Protein AF-A0AAV7NC38-F1 (afdb_monomer_lite)

Sequence (194 aa):
MGRPGALKETACAYWEPRNFTPCGLGLTLNPWVLESGATESSQKHKMGKTDKNQAKLAKGPDVTSGEEQDLRQILVAMQHSLTQIDGKIDSLSYRMDRMTERLDKHAECLDQTDRRVSEVENGQTELATSQVKLNKELSSLRLKVNDLEAHSRRNNLRIVGIAIDNMEGFIVQILVQLLGRATFSDLFVVERAH

pLDDT: mean 74.33, std 23.47, range [34.03, 98.31]

Structure (mmCIF, N/CA/C/O backbone):
data_AF-A0AAV7NC38-F1
#
_entry.id   AF-A0AAV7NC38-F1
#
loop_
_atom_site.group_PDB
_atom_site.id
_atom_site.type_symbol
_atom_site.label_atom_id
_atom_site.label_alt_id
_atom_site.label_comp_id
_atom_site.label_asym_id
_atom_site.label_entity_id
_atom_site.label_seq_id
_atom_site.pdbx_PDB_ins_code
_atom_site.Cartn_x
_atom_site.Cartn_y
_atom_site.Cartn_z
_atom_site.occupancy
_atom_site.B_iso_or_equiv
_atom_site.auth_seq_id
_atom_site.auth_comp_id
_atom_site.auth_asym_id
_atom_site.auth_atom_id
_atom_site.pdbx_PDB_model_num
ATOM 1 N N . MET A 1 1 ? -16.603 34.381 -27.966 1.00 43.28 1 MET A N 1
ATOM 2 C CA . MET A 1 1 ? -16.979 35.177 -26.775 1.00 43.28 1 MET A CA 1
ATOM 3 C C . MET A 1 1 ? -17.691 34.218 -25.828 1.00 43.28 1 MET A C 1
ATOM 5 O O . MET A 1 1 ? -18.794 33.811 -26.134 1.00 43.28 1 MET A O 1
ATOM 9 N N . GLY A 1 2 ? -17.086 33.600 -24.820 1.00 40.97 2 GLY A N 1
ATOM 10 C CA . GLY A 1 2 ? -16.186 34.119 -23.797 1.00 40.97 2 GLY A CA 1
ATOM 11 C C . GLY A 1 2 ? -16.845 33.792 -22.452 1.00 40.97 2 GLY A C 1
ATOM 12 O O . GLY A 1 2 ? -17.617 34.596 -21.947 1.00 40.97 2 GLY A O 1
ATOM 13 N N . ARG A 1 3 ? -16.617 32.586 -21.914 1.00 45.72 3 ARG A N 1
ATOM 14 C CA . ARG A 1 3 ? -16.940 32.247 -20.519 1.00 45.72 3 ARG A CA 1
ATOM 15 C C . ARG A 1 3 ? -15.631 31.871 -19.821 1.00 45.72 3 ARG A C 1
ATOM 17 O O . ARG A 1 3 ? -15.015 30.896 -20.248 1.00 45.72 3 ARG A O 1
ATOM 24 N N . PRO A 1 4 ? -15.176 32.643 -18.823 1.00 50.94 4 PRO A N 1
ATOM 25 C CA . PRO A 1 4 ? -13.970 32.326 -18.078 1.00 50.94 4 PRO A CA 1
ATOM 26 C C . PRO A 1 4 ? -14.264 31.310 -16.970 1.00 50.94 4 PRO A C 1
ATOM 28 O O . PRO A 1 4 ? -15.340 31.304 -16.369 1.00 50.94 4 PRO A O 1
ATOM 31 N N . GLY A 1 5 ? -13.284 30.437 -16.747 1.00 42.09 5 GLY A N 1
ATOM 32 C CA . GLY A 1 5 ? -13.297 29.399 -15.730 1.00 42.09 5 GLY A CA 1
ATOM 33 C C . GLY A 1 5 ? -13.092 29.940 -14.318 1.00 42.09 5 GLY A C 1
ATOM 34 O O . GLY A 1 5 ? -12.425 30.949 -14.103 1.00 42.09 5 GLY A O 1
ATOM 35 N N . ALA A 1 6 ? -13.647 29.212 -13.355 1.00 45.62 6 ALA A N 1
ATOM 36 C CA . ALA A 1 6 ? -13.321 29.332 -11.945 1.00 45.62 6 ALA A CA 1
ATOM 37 C C . ALA A 1 6 ? -12.559 28.065 -11.533 1.00 45.62 6 ALA A C 1
ATOM 39 O O . ALA A 1 6 ? -13.156 27.019 -11.282 1.00 45.62 6 ALA A O 1
ATOM 40 N N . LEU A 1 7 ? -11.230 28.165 -11.511 1.00 43.47 7 LEU A N 1
ATOM 41 C CA . LEU A 1 7 ? -10.358 27.237 -10.801 1.00 43.47 7 LEU A CA 1
ATOM 42 C C . LEU A 1 7 ? -10.506 27.537 -9.306 1.00 43.47 7 LEU A C 1
ATOM 44 O O . LEU A 1 7 ? -10.209 28.644 -8.864 1.00 43.47 7 LEU A O 1
ATOM 48 N N . LYS A 1 8 ? -11.005 26.571 -8.533 1.00 47.03 8 LYS A N 1
ATOM 49 C CA . LYS A 1 8 ? -10.880 26.585 -7.074 1.00 47.03 8 LYS A CA 1
ATOM 50 C C . LYS A 1 8 ? -9.618 25.811 -6.721 1.00 47.03 8 LYS A C 1
ATOM 52 O O . LYS A 1 8 ? -9.585 24.591 -6.840 1.00 47.03 8 LYS A O 1
ATOM 57 N N . GLU A 1 9 ? -8.590 26.550 -6.330 1.00 41.53 9 GLU A N 1
ATOM 58 C CA . GLU A 1 9 ? -7.379 26.034 -5.704 1.00 41.53 9 GLU A CA 1
ATOM 59 C C . GLU A 1 9 ? -7.738 25.439 -4.336 1.00 41.53 9 GLU A C 1
ATOM 61 O O . GLU A 1 9 ? -8.173 26.143 -3.425 1.00 41.53 9 GLU A O 1
ATOM 66 N N . THR A 1 10 ? -7.579 24.128 -4.181 1.00 49.56 10 THR A N 1
ATOM 67 C CA . THR A 1 10 ? -7.516 23.481 -2.868 1.00 49.56 10 THR A CA 1
ATOM 68 C C . THR A 1 10 ? -6.056 23.402 -2.452 1.00 49.56 10 THR A C 1
ATOM 70 O O . THR A 1 10 ? -5.284 22.626 -3.011 1.00 49.56 10 THR A O 1
ATOM 73 N N . ALA A 1 11 ? -5.684 24.227 -1.476 1.00 39.56 11 ALA A N 1
ATOM 74 C CA . ALA A 1 11 ? -4.395 24.178 -0.808 1.00 39.56 11 ALA A CA 1
ATOM 75 C C . ALA A 1 11 ? -4.267 22.864 -0.013 1.00 39.56 11 ALA A C 1
ATOM 77 O O . ALA A 1 11 ? -4.975 22.649 0.971 1.00 39.56 11 ALA A O 1
ATOM 78 N N . CYS A 1 12 ? -3.361 21.983 -0.439 1.00 38.78 12 CYS A N 1
ATOM 79 C CA . CYS A 1 12 ? -2.893 20.862 0.370 1.00 38.78 12 CYS A CA 1
ATOM 80 C C . CYS A 1 12 ? -1.984 21.404 1.477 1.00 38.78 12 CYS A C 1
ATOM 82 O O . CYS A 1 12 ? -0.881 21.880 1.211 1.00 38.78 12 CYS A O 1
ATOM 84 N N . ALA A 1 13 ? -2.460 21.339 2.719 1.00 45.41 13 ALA A N 1
ATOM 85 C CA . ALA A 1 13 ? -1.649 21.612 3.893 1.00 45.41 13 ALA A CA 1
ATOM 86 C C . ALA A 1 13 ? -0.573 20.525 4.050 1.00 45.41 13 ALA A C 1
ATOM 88 O O . ALA A 1 13 ? -0.860 19.332 4.118 1.00 45.41 13 ALA A O 1
ATOM 89 N N . TYR A 1 14 ? 0.667 20.992 4.090 1.00 37.59 14 TYR A N 1
ATOM 90 C CA . TYR A 1 14 ? 1.898 20.268 4.366 1.00 37.59 14 TYR A CA 1
ATOM 91 C C . TYR A 1 14 ? 1.900 19.801 5.835 1.00 37.59 14 TYR A C 1
ATOM 93 O O . TYR A 1 14 ? 1.697 20.619 6.732 1.00 37.59 14 TYR A O 1
ATOM 101 N N . TRP A 1 15 ? 2.112 18.509 6.095 1.00 41.53 15 TRP A N 1
ATOM 102 C CA . TRP A 1 15 ? 2.361 17.973 7.440 1.00 41.53 15 TRP A CA 1
ATOM 103 C C . TRP A 1 15 ? 3.736 17.299 7.451 1.00 41.53 15 TRP A C 1
ATOM 105 O O . TRP A 1 15 ? 3.964 16.329 6.732 1.00 41.53 15 TRP A O 1
ATOM 115 N N . GLU A 1 16 ? 4.656 17.844 8.247 1.00 45.88 16 GLU A N 1
ATOM 116 C CA . GLU A 1 16 ? 5.975 17.264 8.519 1.00 45.88 16 GLU A CA 1
ATOM 117 C C . GLU A 1 16 ? 5.906 16.200 9.632 1.00 45.88 16 GLU A C 1
ATOM 119 O O . GLU A 1 16 ? 5.116 16.340 10.571 1.00 45.88 16 GLU A O 1
ATOM 124 N N . PRO A 1 17 ? 6.767 15.165 9.591 1.00 46.97 17 PRO A N 1
ATOM 125 C CA . PRO A 1 17 ? 6.825 14.127 10.612 1.00 46.97 17 PRO A CA 1
ATOM 126 C C . PRO A 1 17 ? 7.710 14.549 11.795 1.00 46.97 17 PRO A C 1
ATOM 128 O O . PRO A 1 17 ? 8.868 14.932 11.622 1.00 46.97 17 PRO A O 1
ATOM 131 N N . ARG A 1 18 ? 7.192 14.424 13.024 1.00 42.03 18 ARG A N 1
ATOM 132 C CA . ARG A 1 18 ? 8.005 14.494 14.249 1.00 42.03 18 ARG A CA 1
ATOM 133 C C . ARG A 1 18 ? 8.327 13.094 14.762 1.00 42.03 18 ARG A C 1
ATOM 135 O O . ARG A 1 18 ? 7.440 12.284 15.003 1.00 42.03 18 ARG A O 1
ATOM 142 N N . ASN A 1 19 ? 9.626 12.883 14.942 1.00 43.03 19 ASN A N 1
ATOM 143 C CA . ASN A 1 19 ? 10.285 11.739 15.559 1.00 43.03 19 ASN A CA 1
ATOM 144 C C . ASN A 1 19 ? 9.653 11.334 16.900 1.00 43.03 19 ASN A C 1
ATOM 146 O O . ASN A 1 19 ? 9.493 12.179 17.782 1.00 43.03 19 ASN A O 1
ATOM 150 N N . PHE A 1 20 ? 9.417 10.034 17.086 1.00 34.22 20 PHE A N 1
ATOM 151 C CA . PHE A 1 20 ? 9.211 9.429 18.400 1.00 34.22 20 PHE A CA 1
ATOM 152 C C . PHE A 1 20 ? 10.102 8.191 18.529 1.00 34.22 20 PHE A C 1
ATOM 154 O O . PHE A 1 20 ? 9.999 7.240 17.757 1.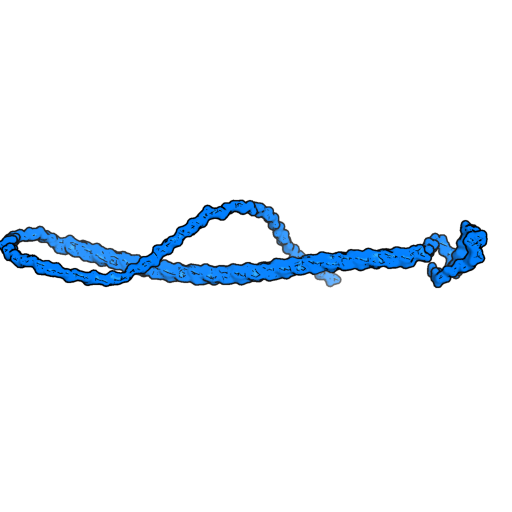00 34.22 20 PHE A O 1
ATOM 161 N N . THR A 1 21 ? 11.029 8.247 19.480 1.00 45.81 21 THR A N 1
ATOM 162 C CA . THR A 1 21 ? 11.887 7.141 19.913 1.00 45.81 21 THR A CA 1
ATOM 163 C C . THR A 1 21 ? 11.120 6.176 20.832 1.00 45.81 21 THR A C 1
ATOM 165 O O . THR A 1 21 ? 10.170 6.598 21.496 1.00 45.81 21 THR A O 1
ATOM 168 N N . PRO A 1 22 ? 11.525 4.892 20.921 1.00 47.09 22 PRO A N 1
ATOM 169 C CA . PRO A 1 22 ? 10.845 3.894 21.738 1.00 47.09 22 PRO A CA 1
ATOM 170 C C . PRO A 1 22 ? 11.453 3.826 23.148 1.00 47.09 22 PRO A C 1
ATOM 172 O O . PRO A 1 22 ? 12.659 3.639 23.302 1.00 47.09 22 PRO A O 1
ATOM 175 N N . CYS A 1 23 ? 10.617 3.917 24.183 1.00 36.12 23 CYS A N 1
ATOM 176 C CA . CYS A 1 23 ? 11.002 3.633 25.566 1.00 36.12 23 CYS A CA 1
ATOM 177 C C . CYS A 1 23 ? 10.089 2.556 26.165 1.00 36.12 23 CYS A C 1
ATOM 179 O O . CYS A 1 23 ? 8.888 2.765 26.291 1.00 36.12 23 CYS A O 1
ATOM 181 N N . GLY A 1 24 ? 10.708 1.458 26.609 1.00 34.28 24 GLY A N 1
ATOM 182 C CA . GLY A 1 24 ? 10.375 0.800 27.876 1.00 34.28 24 GLY A CA 1
ATOM 183 C C . GLY A 1 24 ? 9.213 -0.192 27.889 1.00 34.28 24 GLY A C 1
ATOM 184 O O . GLY A 1 24 ? 8.117 0.139 28.325 1.00 34.28 24 GLY A O 1
ATOM 185 N N . LEU A 1 25 ? 9.498 -1.452 27.550 1.00 43.47 25 LEU A N 1
ATOM 186 C CA . LEU A 1 25 ? 8.736 -2.604 28.036 1.00 43.47 25 LEU A CA 1
ATOM 187 C C . LEU A 1 25 ? 9.284 -3.025 29.402 1.00 43.47 25 LEU A C 1
ATOM 189 O O . LEU A 1 25 ? 10.482 -3.265 29.537 1.00 43.47 25 LEU A O 1
ATOM 193 N N . GLY A 1 26 ? 8.399 -3.165 30.388 1.00 42.28 26 GLY A N 1
ATOM 194 C CA . GLY A 1 26 ? 8.721 -3.865 31.628 1.00 42.28 26 GLY A CA 1
ATOM 195 C C . GLY A 1 26 ? 7.874 -3.452 32.820 1.00 42.28 26 GLY A C 1
ATOM 196 O O . GLY A 1 26 ? 8.405 -2.815 33.717 1.00 42.28 26 GLY A O 1
ATOM 197 N N . LEU A 1 27 ? 6.602 -3.864 32.871 1.00 37.75 27 LEU A N 1
ATOM 198 C CA . LEU A 1 27 ? 5.902 -4.093 34.139 1.00 37.75 27 LEU A CA 1
ATOM 199 C C . LEU A 1 27 ? 4.960 -5.295 34.000 1.00 37.75 27 LEU A C 1
ATOM 201 O O . LEU A 1 27 ? 4.074 -5.335 33.151 1.00 37.75 27 LEU A O 1
ATOM 205 N N . THR A 1 28 ? 5.214 -6.289 34.843 1.00 40.03 28 THR A N 1
ATOM 206 C CA . THR A 1 28 ? 4.457 -7.525 35.030 1.00 40.03 28 THR A CA 1
ATOM 207 C C . THR A 1 28 ? 3.102 -7.232 35.677 1.00 40.03 28 THR A C 1
ATOM 209 O O . THR A 1 28 ? 3.050 -6.630 36.751 1.00 40.03 28 THR A O 1
ATOM 212 N N . LEU A 1 29 ? 2.012 -7.680 35.047 1.00 36.94 29 LEU A N 1
ATOM 213 C CA . LEU A 1 29 ? 0.671 -7.701 35.633 1.00 36.94 29 LEU A CA 1
ATOM 214 C C . LEU A 1 29 ? 0.562 -8.828 36.674 1.00 36.94 29 LEU A C 1
ATOM 216 O O . LEU A 1 29 ? 0.814 -9.990 36.362 1.00 36.94 29 LEU A O 1
ATOM 220 N N . ASN A 1 30 ? 0.117 -8.483 37.882 1.00 42.47 30 ASN A N 1
ATOM 221 C CA . ASN A 1 30 ? -0.425 -9.432 38.855 1.00 42.47 30 ASN A CA 1
ATOM 222 C C . ASN A 1 30 ? -1.887 -9.771 38.499 1.00 42.47 30 ASN A C 1
ATOM 224 O O . ASN A 1 30 ? -2.660 -8.839 38.259 1.00 42.47 30 ASN A O 1
ATOM 228 N N . PRO A 1 31 ? -2.310 -11.047 38.541 1.00 47.47 31 PRO A N 1
ATOM 229 C CA . PRO A 1 31 ? -3.713 -11.423 38.442 1.00 47.47 31 PRO A CA 1
ATOM 230 C C . PRO A 1 31 ? -4.345 -11.546 39.839 1.00 47.47 31 PRO A C 1
ATOM 232 O O . PRO A 1 31 ? -3.864 -12.287 40.694 1.00 47.47 31 PRO A O 1
ATOM 235 N N . TRP A 1 32 ? -5.448 -10.831 40.067 1.00 37.31 32 TRP A N 1
ATOM 236 C CA . TRP A 1 32 ? -6.354 -11.112 41.180 1.00 37.31 32 TRP A CA 1
ATOM 237 C C . TRP A 1 32 ? -7.167 -12.366 40.842 1.00 37.31 32 TRP A C 1
ATOM 239 O O . TRP A 1 32 ? -7.996 -12.349 39.935 1.00 37.31 32 TRP A O 1
ATOM 249 N N . VAL A 1 33 ? -6.907 -13.450 41.569 1.00 37.69 33 VAL A N 1
ATOM 250 C CA . VAL A 1 33 ? -7.717 -14.672 41.582 1.00 37.69 33 VAL A CA 1
ATOM 251 C C . VAL A 1 33 ? -8.762 -14.518 42.686 1.00 37.69 33 VAL A C 1
ATOM 253 O O . VAL A 1 33 ? -8.410 -14.339 43.850 1.00 37.69 33 VAL A O 1
ATOM 256 N N . LEU A 1 34 ? -10.042 -14.559 42.315 1.00 37.09 34 LEU A N 1
ATOM 257 C CA . LEU A 1 34 ? -11.173 -14.618 43.238 1.00 37.09 34 LEU A CA 1
ATOM 258 C C . LEU A 1 34 ? -11.698 -16.062 43.215 1.00 37.09 34 LEU A C 1
ATOM 260 O O . LEU A 1 34 ? -12.349 -16.465 42.254 1.00 37.09 34 LEU A O 1
ATOM 264 N N . GLU A 1 35 ? -11.370 -16.852 44.237 1.00 34.88 35 GLU A N 1
ATOM 265 C CA . GLU A 1 35 ? -11.929 -18.194 44.427 1.00 34.88 35 GLU A CA 1
ATOM 266 C C . GLU A 1 35 ? -13.152 -18.153 45.348 1.00 34.88 35 GLU A C 1
ATOM 268 O O . GLU A 1 35 ? -13.159 -17.550 46.422 1.00 34.88 35 GLU A O 1
ATOM 273 N N . SER A 1 36 ? -14.199 -18.811 44.865 1.00 38.69 36 SER A N 1
ATOM 274 C CA . SER A 1 36 ? -15.524 -18.980 45.445 1.00 38.69 36 SER A CA 1
ATOM 275 C C . SER A 1 36 ? -15.499 -19.814 46.729 1.00 38.69 36 SER A C 1
ATOM 277 O O . SER A 1 36 ? -14.968 -20.922 46.748 1.00 38.69 36 SER A O 1
ATOM 279 N N . GLY A 1 37 ? -16.153 -19.327 47.785 1.00 34.03 37 GLY A N 1
ATOM 280 C CA . GLY A 1 37 ? -16.391 -20.080 49.017 1.00 34.03 37 GLY A CA 1
ATOM 281 C C . GLY A 1 37 ? -17.826 -20.602 49.106 1.00 34.03 37 GLY A C 1
ATOM 282 O O . GLY A 1 37 ? -18.764 -19.816 49.211 1.00 34.03 37 GLY A O 1
ATOM 283 N N . ALA A 1 38 ? -17.988 -21.925 49.127 1.00 40.28 38 ALA A N 1
ATOM 284 C CA . ALA A 1 38 ? -19.169 -22.608 49.654 1.00 40.28 38 ALA A CA 1
ATOM 285 C C . ALA A 1 38 ? -18.750 -23.940 50.295 1.00 40.28 38 ALA A C 1
ATOM 287 O O . ALA A 1 38 ? -18.053 -24.730 49.663 1.00 40.28 38 ALA A O 1
ATOM 288 N N . THR A 1 39 ? -19.165 -24.183 51.542 1.00 40.44 39 THR A N 1
ATOM 289 C CA . THR A 1 39 ? -19.873 -25.396 52.014 1.00 40.44 39 THR A CA 1
ATOM 290 C C . THR A 1 39 ? -20.029 -25.387 53.540 1.00 40.44 39 THR A C 1
ATOM 292 O O . THR A 1 39 ? -19.119 -25.041 54.289 1.00 40.44 39 THR A O 1
ATOM 295 N N . GLU A 1 40 ? -21.235 -25.752 53.977 1.00 41.56 40 GLU A N 1
ATOM 296 C CA . GLU A 1 40 ? -21.651 -25.987 55.362 1.00 41.56 40 GLU A CA 1
ATOM 297 C C . GLU A 1 40 ? -20.999 -27.240 55.969 1.00 41.56 40 GLU A C 1
ATOM 299 O O . GLU A 1 40 ? -20.763 -28.221 55.267 1.00 41.56 40 GLU A O 1
ATOM 304 N N . SER A 1 41 ? -20.854 -27.278 57.302 1.00 37.66 41 SER A N 1
ATOM 305 C CA . SER A 1 41 ? -20.942 -28.530 58.073 1.00 37.66 41 SER A CA 1
ATOM 306 C C . SER A 1 41 ? -21.127 -28.292 59.580 1.00 37.66 41 SER A C 1
ATOM 308 O O . SER A 1 41 ? -20.195 -27.965 60.307 1.00 37.66 41 SER A O 1
ATOM 310 N N . SER A 1 42 ? -22.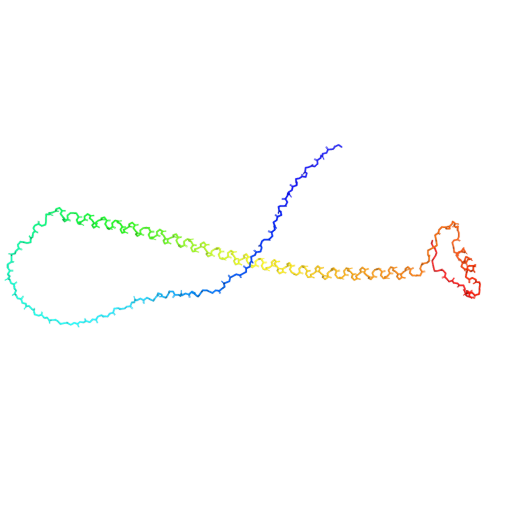358 -28.533 60.035 1.00 46.47 42 SER A N 1
ATOM 311 C CA . SER A 1 42 ? -22.767 -29.286 61.235 1.00 46.47 42 SER A CA 1
ATOM 312 C C . SER A 1 42 ? -21.694 -29.757 62.243 1.00 46.47 42 SER A C 1
ATOM 314 O O . SER A 1 42 ? -20.886 -30.625 61.920 1.00 46.47 42 SER A O 1
ATOM 316 N N . GLN A 1 43 ? -21.872 -29.412 63.531 1.00 41.50 43 GLN A N 1
ATOM 317 C CA . GLN A 1 43 ? -21.638 -30.362 64.633 1.00 41.50 43 GLN A CA 1
ATOM 318 C C . GLN A 1 43 ? -22.401 -30.019 65.932 1.00 41.50 43 GLN A C 1
ATOM 320 O O . GLN A 1 43 ? -22.386 -28.900 66.433 1.00 41.50 43 GLN A O 1
ATOM 325 N N . LYS A 1 44 ? -23.081 -31.040 66.470 1.00 46.97 44 LYS A N 1
ATOM 326 C CA . LYS A 1 44 ? -23.809 -31.097 67.752 1.00 46.97 44 LYS A CA 1
ATOM 327 C C . LYS A 1 44 ? -22.833 -31.156 68.940 1.00 46.97 44 LYS A C 1
ATOM 329 O O . LYS A 1 44 ? -21.834 -31.851 68.816 1.00 46.97 44 LYS A O 1
ATOM 334 N N . HIS A 1 45 ? -23.196 -30.612 70.115 1.00 36.62 45 HIS A N 1
ATOM 335 C CA . HIS A 1 45 ? -23.366 -31.384 71.371 1.00 36.62 45 HIS A CA 1
ATOM 336 C C . HIS A 1 45 ? -23.633 -30.541 72.646 1.00 36.62 45 HIS A C 1
ATOM 338 O O . HIS A 1 45 ? -22.917 -29.602 72.955 1.00 36.62 45 HIS A O 1
ATOM 344 N N . LYS A 1 46 ? -24.586 -31.071 73.439 1.00 44.09 46 LYS A N 1
ATOM 345 C CA . LYS A 1 46 ? -24.644 -31.222 74.916 1.00 44.09 46 LYS A CA 1
ATOM 346 C C . LYS A 1 46 ? -24.886 -30.021 75.855 1.00 44.09 46 LYS A C 1
ATOM 348 O O . LYS A 1 46 ? -23.988 -29.285 76.222 1.00 44.09 46 LYS A O 1
ATOM 353 N N . MET A 1 47 ? -26.114 -30.030 76.392 1.00 45.94 47 MET A N 1
ATOM 354 C CA . MET A 1 47 ? -26.500 -30.201 77.809 1.00 45.94 47 MET A CA 1
ATOM 355 C C . MET A 1 47 ? -25.626 -29.554 78.903 1.00 45.94 47 MET A C 1
ATOM 357 O O . MET A 1 47 ? -24.532 -30.029 79.198 1.00 45.94 47 MET A O 1
ATOM 361 N N . GLY A 1 48 ? -26.212 -28.602 79.636 1.00 36.94 48 GLY A N 1
ATOM 362 C CA . GLY A 1 48 ? -25.652 -28.059 80.874 1.00 36.94 48 GLY A CA 1
ATOM 363 C C . GLY A 1 48 ? -26.664 -27.245 81.683 1.00 36.94 48 GLY A C 1
ATOM 364 O O . GLY A 1 48 ? -26.751 -26.044 81.506 1.00 36.94 48 GLY A O 1
ATOM 365 N N . LYS A 1 49 ? -27.415 -27.954 82.536 1.00 40.97 49 LYS A N 1
ATOM 366 C CA . LYS A 1 49 ? -28.049 -27.572 83.817 1.00 40.97 49 LYS A CA 1
ATOM 367 C C . LYS A 1 49 ? -28.777 -26.221 83.964 1.00 40.97 49 LYS A C 1
ATOM 369 O O . LYS A 1 49 ? -28.219 -25.137 83.898 1.00 40.97 49 LYS A O 1
ATOM 374 N N . THR A 1 50 ? -30.040 -26.371 84.351 1.00 48.94 50 THR A N 1
ATOM 375 C CA . THR A 1 50 ? -30.863 -25.430 85.112 1.00 48.94 50 THR A CA 1
ATOM 376 C C . THR A 1 50 ? -30.194 -25.005 86.418 1.00 48.94 50 THR A C 1
ATOM 378 O O . THR A 1 50 ? -29.925 -25.874 87.245 1.00 48.94 50 THR A O 1
ATOM 381 N N . ASP A 1 51 ? -30.096 -23.698 86.653 1.00 47.75 51 ASP A N 1
ATOM 382 C CA . ASP A 1 51 ? -30.070 -23.126 87.998 1.00 47.75 51 ASP A CA 1
ATOM 383 C C . ASP A 1 51 ? -31.138 -22.038 88.115 1.00 47.75 51 ASP A C 1
ATOM 385 O O . ASP A 1 51 ? -31.248 -21.111 87.310 1.00 47.75 51 ASP A O 1
ATOM 389 N N . LYS A 1 52 ? -31.982 -22.218 89.129 1.00 53.91 52 LYS A N 1
ATOM 390 C CA . LYS A 1 52 ? -33.014 -21.282 89.552 1.00 53.91 52 LYS A CA 1
ATOM 391 C C . LYS A 1 52 ? -32.322 -20.129 90.274 1.00 53.91 52 LYS A C 1
ATOM 393 O O . LYS A 1 52 ? -31.777 -20.345 91.347 1.00 53.91 52 LYS A O 1
ATOM 398 N N . ASN A 1 53 ? -32.421 -18.914 89.746 1.00 51.25 53 ASN A N 1
ATOM 399 C CA . ASN A 1 53 ? -32.195 -17.705 90.533 1.00 51.25 53 ASN A CA 1
ATOM 400 C C . ASN A 1 53 ? -33.317 -16.702 90.258 1.00 51.25 53 ASN A C 1
ATOM 402 O O . ASN A 1 53 ? -33.260 -15.884 89.345 1.00 51.25 53 ASN A O 1
ATOM 406 N N . GLN A 1 54 ? -34.366 -16.797 91.078 1.00 51.59 54 GLN A N 1
ATOM 407 C CA . GLN A 1 54 ? -35.248 -15.672 91.345 1.00 51.59 54 GLN A CA 1
ATOM 408 C C . GLN A 1 54 ? -34.498 -14.712 92.268 1.00 51.59 54 GLN A C 1
ATOM 410 O O . GLN A 1 54 ? -34.286 -15.022 93.437 1.00 51.59 54 GLN A O 1
ATOM 415 N N . ALA A 1 55 ? -34.130 -13.538 91.764 1.00 43.41 55 ALA A N 1
ATOM 416 C CA . ALA A 1 55 ? -33.853 -12.391 92.612 1.00 43.41 55 ALA A CA 1
ATOM 417 C C . ALA A 1 55 ? -34.048 -11.083 91.840 1.00 43.41 55 ALA A C 1
ATOM 419 O O . ALA A 1 55 ? -33.325 -10.781 90.900 1.00 43.41 55 ALA A O 1
ATOM 420 N N . LYS A 1 56 ? -34.996 -10.296 92.353 1.00 50.06 56 LYS A N 1
ATOM 421 C CA . LYS A 1 56 ? -34.987 -8.830 92.385 1.00 50.06 56 LYS A CA 1
ATOM 422 C C . LYS A 1 56 ? -35.053 -8.105 91.040 1.00 50.06 56 LYS A C 1
ATOM 424 O O . LYS A 1 56 ? -34.069 -7.635 90.489 1.00 50.06 56 LYS A O 1
ATOM 429 N N . LEU A 1 57 ? -36.304 -7.887 90.638 1.00 53.06 57 LEU A N 1
ATOM 430 C CA . LEU A 1 57 ? -36.893 -6.557 90.461 1.00 53.06 57 LEU A CA 1
ATOM 431 C C . LEU A 1 57 ? -35.916 -5.396 90.769 1.00 53.06 57 LEU A C 1
ATOM 433 O O . LEU A 1 57 ? -35.792 -4.953 91.910 1.00 53.06 57 LEU A O 1
ATOM 437 N N . ALA A 1 58 ? -35.257 -4.891 89.735 1.00 43.94 58 ALA A N 1
ATOM 438 C CA . ALA A 1 58 ? -34.707 -3.548 89.705 1.00 43.94 58 ALA A CA 1
ATOM 439 C C . ALA A 1 58 ? -35.216 -2.920 88.410 1.00 43.94 58 ALA A C 1
ATOM 441 O O . ALA A 1 58 ? -34.926 -3.408 87.320 1.00 43.94 58 ALA A O 1
ATOM 442 N N . LYS A 1 59 ? -36.059 -1.894 88.561 1.00 50.84 59 LYS A N 1
ATOM 443 C CA . LYS A 1 59 ? -36.519 -1.020 87.483 1.00 50.84 59 LYS A CA 1
ATOM 444 C C . LYS A 1 59 ? -35.303 -0.606 86.653 1.00 50.84 59 LYS A C 1
ATOM 446 O O . LYS A 1 59 ? -34.451 0.123 87.154 1.00 50.84 59 LYS A O 1
ATOM 451 N N . GLY A 1 60 ? -35.228 -1.094 85.415 1.00 44.81 60 GLY A N 1
ATOM 452 C CA . GLY A 1 60 ? -34.397 -0.461 84.400 1.00 44.81 60 GLY A CA 1
ATOM 453 C C . GLY A 1 60 ? -34.858 0.989 84.233 1.00 44.81 60 GLY A C 1
ATOM 454 O O . GLY A 1 60 ? -36.039 1.267 84.472 1.00 44.81 60 GLY A O 1
ATOM 455 N N . PRO A 1 61 ? -33.949 1.921 83.911 1.00 53.56 61 PRO A N 1
ATOM 456 C CA . PRO A 1 61 ? -34.330 3.305 83.697 1.00 53.56 61 PRO A CA 1
ATOM 457 C C . PRO A 1 61 ? -35.383 3.348 82.588 1.00 53.56 61 PRO A C 1
ATOM 459 O O . PRO A 1 61 ? -35.228 2.711 81.548 1.00 53.56 61 PRO A O 1
ATOM 462 N N . ASP A 1 62 ? -36.472 4.051 82.878 1.00 54.44 62 ASP A N 1
ATOM 463 C CA . ASP A 1 62 ? -37.528 4.431 81.951 1.00 54.44 62 ASP A CA 1
ATOM 464 C C . ASP A 1 62 ? -36.882 5.260 80.833 1.00 54.44 62 ASP A C 1
ATOM 466 O O . ASP A 1 62 ? -36.709 6.473 80.950 1.00 54.44 62 ASP A O 1
ATOM 470 N N . VAL A 1 63 ? -36.394 4.562 79.803 1.00 56.28 63 VAL A N 1
ATOM 471 C CA . VAL A 1 63 ? -35.960 5.154 78.541 1.00 56.28 63 VAL A CA 1
ATOM 472 C C . VAL A 1 63 ? -37.202 5.802 77.970 1.00 56.28 63 VAL A C 1
ATOM 474 O O . VAL A 1 63 ? -38.164 5.139 77.581 1.00 56.28 63 VAL A O 1
ATOM 477 N N . THR A 1 64 ? -37.206 7.127 78.029 1.00 60.44 64 THR A N 1
ATOM 478 C CA . THR A 1 64 ? -38.330 7.944 77.604 1.00 60.44 64 THR A CA 1
ATOM 479 C C . THR A 1 64 ? -38.703 7.568 76.170 1.00 60.44 64 THR A C 1
ATOM 481 O O . THR A 1 64 ? -37.838 7.472 75.304 1.00 60.44 64 THR A O 1
ATOM 484 N N . SER A 1 65 ? -39.995 7.357 75.906 1.00 61.53 65 SER A N 1
ATOM 485 C CA . SER A 1 65 ? -40.545 6.964 74.593 1.00 61.53 65 SER A CA 1
ATOM 486 C C . SER A 1 65 ? -40.060 7.780 73.373 1.00 61.53 65 SER A C 1
ATOM 488 O O . SER A 1 65 ? -40.260 7.343 72.242 1.00 61.53 65 SER A O 1
ATOM 490 N N . GLY A 1 66 ? -39.413 8.933 73.583 1.00 67.94 66 GLY A N 1
ATOM 491 C CA . GLY A 1 66 ? -38.758 9.728 72.543 1.00 67.94 66 GLY A CA 1
ATOM 492 C C . GLY A 1 66 ? -37.448 9.129 72.012 1.00 67.94 66 GLY A C 1
ATOM 493 O O . GLY A 1 66 ? -37.234 9.143 70.805 1.00 67.94 66 GLY A O 1
ATOM 494 N N . GLU A 1 67 ? -36.606 8.519 72.854 1.00 74.81 67 GLU A N 1
ATOM 495 C CA . GLU A 1 67 ? -35.322 7.934 72.410 1.00 74.81 67 GLU A CA 1
ATOM 496 C C . GLU A 1 67 ? -35.539 6.693 71.522 1.00 74.81 67 GLU A C 1
ATOM 498 O O . GLU A 1 67 ? -34.803 6.449 70.564 1.00 74.81 67 GLU A O 1
ATOM 503 N N . GLU A 1 68 ? -36.603 5.926 71.784 1.00 79.06 68 GLU A N 1
ATOM 504 C CA . GLU A 1 68 ? -36.990 4.781 70.953 1.00 79.06 68 GLU A CA 1
ATOM 505 C C . GLU A 1 68 ? -37.572 5.218 69.593 1.00 79.06 68 GLU A C 1
ATOM 507 O O . GLU A 1 68 ? -37.421 4.512 68.590 1.00 79.06 68 GLU A O 1
ATOM 512 N N . GLN A 1 69 ? -38.215 6.390 69.531 1.00 83.75 69 GLN A N 1
ATOM 513 C CA . GLN A 1 69 ? -38.706 6.978 68.281 1.00 83.75 69 GLN A CA 1
ATOM 514 C C . GLN A 1 69 ? -37.554 7.483 67.405 1.00 83.75 69 GLN A C 1
ATOM 516 O O . GLN A 1 69 ? -37.538 7.175 66.210 1.00 83.75 69 GLN A O 1
ATOM 521 N N . ASP A 1 70 ? -36.558 8.150 67.991 1.00 89.12 70 ASP A N 1
ATOM 522 C CA . ASP A 1 70 ? -35.367 8.623 67.271 1.00 89.12 70 ASP A CA 1
ATOM 523 C C . ASP A 1 70 ? -34.568 7.459 66.664 1.00 89.12 70 ASP A C 1
ATOM 525 O O . ASP A 1 70 ? -34.205 7.490 65.484 1.00 89.12 70 ASP A O 1
ATOM 529 N N . LEU A 1 71 ? -34.366 6.371 67.418 1.00 91.94 71 LEU A N 1
ATOM 530 C CA . LEU A 1 71 ? -33.691 5.165 66.916 1.00 91.94 71 LEU A CA 1
ATOM 531 C C . LEU A 1 71 ? -34.436 4.521 65.738 1.00 91.94 71 LEU A C 1
ATOM 533 O O . LEU A 1 71 ? -33.814 4.112 64.752 1.00 91.94 71 LEU A O 1
ATOM 537 N N . ARG A 1 72 ? -35.771 4.457 65.799 1.00 91.56 72 ARG A N 1
ATOM 538 C CA . ARG A 1 72 ? -36.596 3.963 64.683 1.00 91.56 72 ARG A CA 1
ATOM 539 C C . ARG A 1 72 ? -36.474 4.864 63.459 1.00 91.56 72 ARG A C 1
ATOM 541 O O . ARG A 1 72 ? -36.393 4.359 62.340 1.00 91.56 72 ARG A O 1
ATOM 548 N N . GLN A 1 73 ? -36.429 6.177 63.658 1.00 92.81 73 GLN A N 1
ATOM 549 C CA . GLN A 1 73 ? -36.305 7.141 62.569 1.00 92.81 73 GLN A CA 1
ATOM 550 C C . GLN A 1 73 ? -34.932 7.052 61.884 1.00 92.81 73 GLN A C 1
ATOM 552 O O . GLN A 1 73 ? -34.859 7.074 60.654 1.00 92.81 73 GLN A O 1
ATOM 557 N N . ILE A 1 74 ? -33.863 6.831 62.657 1.00 94.44 74 ILE A N 1
ATOM 558 C CA . ILE A 1 74 ? -32.513 6.560 62.139 1.00 94.44 74 ILE A CA 1
ATOM 559 C C . ILE A 1 74 ? -32.484 5.262 61.326 1.00 94.44 74 ILE A C 1
ATOM 561 O O . ILE A 1 74 ? -31.931 5.250 60.227 1.00 94.44 74 ILE A O 1
ATOM 565 N N . LEU A 1 75 ? -33.108 4.183 61.812 1.00 94.94 75 LEU A N 1
ATOM 566 C CA . LEU A 1 75 ? -33.178 2.914 61.075 1.00 94.94 75 LEU A CA 1
ATOM 567 C C . LEU A 1 75 ? -33.909 3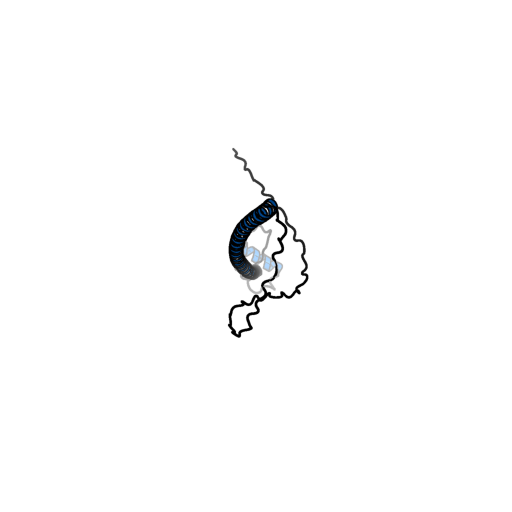.062 59.736 1.00 94.94 75 LEU A C 1
ATOM 569 O O . LEU A 1 75 ? -33.442 2.546 58.721 1.00 94.94 75 LEU A O 1
ATOM 573 N N . VAL A 1 76 ? -35.019 3.805 59.705 1.00 95.81 76 VAL A N 1
ATOM 574 C CA . VAL A 1 76 ? -35.744 4.099 58.458 1.00 95.81 76 VAL A CA 1
ATOM 575 C C . VAL A 1 76 ? -34.880 4.928 57.503 1.00 95.81 76 VAL A C 1
ATOM 577 O O . VAL A 1 76 ? -34.825 4.626 56.309 1.00 95.81 76 VAL A O 1
ATOM 580 N N . ALA A 1 77 ? -34.161 5.932 58.010 1.00 95.44 77 ALA A N 1
ATOM 581 C CA . ALA A 1 77 ? -33.248 6.739 57.202 1.00 95.44 77 ALA A CA 1
ATOM 582 C C . ALA A 1 77 ? -32.081 5.909 56.637 1.00 95.44 77 ALA A C 1
ATOM 584 O O . ALA A 1 77 ? -31.727 6.065 55.466 1.00 95.44 77 ALA A O 1
ATOM 585 N N . MET A 1 78 ? -31.518 4.990 57.429 1.00 95.81 78 MET A N 1
ATOM 586 C CA . MET A 1 78 ? -30.491 4.045 56.976 1.00 95.81 78 MET A CA 1
ATOM 587 C C . MET A 1 78 ? -31.032 3.106 55.900 1.00 95.81 78 MET A C 1
ATOM 589 O O . MET A 1 78 ? -30.397 2.962 54.859 1.00 95.81 78 MET A O 1
ATOM 593 N N . GLN A 1 79 ? -32.221 2.530 56.101 1.00 96.12 79 GLN A N 1
ATOM 594 C CA . GLN A 1 79 ? -32.856 1.659 55.113 1.00 96.12 79 GLN A CA 1
ATOM 595 C C . GLN A 1 79 ? -33.081 2.391 53.786 1.00 96.12 79 GLN A C 1
ATOM 597 O O . GLN A 1 79 ? -32.795 1.847 52.724 1.00 96.12 79 GLN A O 1
ATOM 602 N N . HIS A 1 80 ? -33.548 3.638 53.840 1.00 96.75 80 HIS A N 1
ATOM 603 C CA . HIS A 1 80 ? -33.725 4.469 52.653 1.00 96.75 80 HIS A CA 1
ATOM 604 C C . HIS A 1 80 ? -32.389 4.834 51.981 1.00 96.75 80 HIS A C 1
ATOM 606 O O . HIS A 1 80 ? -32.298 4.875 50.757 1.00 96.75 80 HIS A O 1
ATOM 612 N N . SER A 1 81 ? -31.331 5.081 52.757 1.00 97.12 81 SER A N 1
ATOM 613 C CA . SER A 1 81 ? -29.989 5.300 52.202 1.00 97.12 81 SER A CA 1
ATOM 614 C C . SER A 1 81 ? -29.471 4.053 51.477 1.00 97.12 81 SER A C 1
ATOM 616 O O . SER A 1 81 ? -28.954 4.161 50.367 1.00 97.12 81 SER A O 1
ATOM 618 N N . LEU A 1 82 ? -29.673 2.865 52.057 1.00 97.12 82 LEU A N 1
ATOM 619 C CA . LEU A 1 82 ? -29.289 1.590 51.446 1.00 97.12 82 LEU A CA 1
ATOM 620 C C . LEU A 1 82 ? -30.020 1.356 50.121 1.00 97.12 82 LEU A C 1
ATOM 622 O O . LEU A 1 82 ? -29.365 1.094 49.118 1.00 97.12 82 LEU A O 1
ATOM 626 N N . THR A 1 83 ? -31.338 1.567 50.065 1.00 96.94 83 THR A N 1
ATOM 627 C CA . THR A 1 83 ? -32.087 1.403 48.806 1.00 96.94 83 THR A CA 1
ATOM 628 C C . THR A 1 83 ? -31.660 2.404 47.728 1.00 96.94 83 THR A C 1
ATOM 630 O O . THR A 1 83 ? -31.642 2.069 46.543 1.00 96.94 83 THR A O 1
ATOM 633 N N . GLN A 1 84 ? -31.270 3.627 48.106 1.00 97.38 84 GLN A N 1
ATOM 634 C CA . GLN A 1 84 ? -30.684 4.580 47.157 1.00 97.38 84 GLN A CA 1
ATOM 635 C C . GLN A 1 84 ? -29.305 4.150 46.654 1.00 97.38 84 GLN A C 1
ATOM 637 O O . GLN A 1 84 ? -28.970 4.412 45.496 1.00 97.38 84 GLN A O 1
ATOM 642 N N . ILE A 1 85 ? -28.486 3.554 47.521 1.00 97.62 85 ILE A N 1
ATOM 643 C CA . ILE A 1 85 ? -27.172 3.030 47.147 1.00 97.62 85 ILE A CA 1
ATOM 644 C C . ILE A 1 85 ? -27.344 1.862 46.176 1.00 97.62 85 ILE A C 1
ATOM 646 O O . ILE A 1 85 ? -26.704 1.889 45.126 1.00 97.62 85 ILE A O 1
ATOM 650 N N . ASP A 1 86 ? -28.255 0.928 46.452 1.00 97.38 86 ASP A N 1
ATOM 651 C CA . ASP A 1 86 ? -28.558 -0.200 45.562 1.00 97.38 86 ASP A CA 1
ATOM 652 C C . ASP A 1 86 ? -28.961 0.290 44.164 1.00 97.38 86 ASP A C 1
ATOM 654 O O . ASP A 1 86 ? -28.345 -0.086 43.168 1.00 97.38 86 ASP A O 1
ATOM 658 N N . GLY A 1 87 ? -29.882 1.258 44.076 1.00 97.81 87 GLY A N 1
ATOM 659 C CA . GLY A 1 87 ? -30.280 1.827 42.783 1.00 97.81 87 GLY A CA 1
ATOM 660 C C . GLY A 1 87 ? -29.136 2.526 42.029 1.00 97.81 87 GLY A C 1
ATOM 661 O O . GLY A 1 87 ? -29.091 2.516 40.795 1.00 97.81 87 GLY A O 1
ATOM 662 N N . LYS A 1 88 ? -28.175 3.128 42.745 1.00 97.88 88 LYS A N 1
ATOM 663 C CA . LYS A 1 88 ? -26.968 3.707 42.128 1.00 97.88 88 LYS A CA 1
ATOM 664 C C . LYS A 1 88 ? -25.992 2.627 41.665 1.00 97.88 88 LYS A C 1
ATOM 666 O O . LYS A 1 88 ? -25.382 2.811 40.612 1.00 97.88 88 LYS A O 1
ATOM 671 N N . ILE A 1 89 ? -25.847 1.537 42.417 1.00 98.12 89 ILE A N 1
ATOM 672 C CA . ILE A 1 89 ? -25.019 0.385 42.041 1.00 98.12 89 ILE A CA 1
ATOM 673 C C . ILE A 1 89 ? -25.577 -0.261 40.772 1.00 98.12 89 ILE A C 1
ATOM 675 O O . ILE A 1 89 ? -24.818 -0.439 39.822 1.00 98.12 89 ILE A O 1
ATOM 679 N N . ASP A 1 90 ? -26.888 -0.488 40.690 1.00 98.00 90 ASP A N 1
ATOM 680 C CA . ASP A 1 90 ? -27.536 -1.034 39.489 1.00 98.00 90 ASP A CA 1
ATOM 681 C C . ASP A 1 90 ? -27.324 -0.128 38.267 1.00 98.00 90 ASP A C 1
ATOM 683 O O . ASP A 1 90 ? -26.971 -0.582 37.176 1.00 98.00 90 ASP A O 1
ATOM 687 N N . SER A 1 91 ? -27.470 1.189 38.457 1.00 97.94 91 SER A N 1
ATOM 688 C CA . SER A 1 91 ? -27.212 2.178 37.406 1.00 97.94 91 SER A CA 1
ATOM 689 C C . SER A 1 91 ? -25.755 2.159 36.931 1.00 97.94 91 SER A C 1
ATOM 691 O O . SER A 1 91 ? -25.490 2.251 35.728 1.00 97.94 91 SER A O 1
ATOM 693 N N . LEU A 1 92 ? -24.799 2.038 37.857 1.00 98.06 92 LEU A N 1
ATOM 694 C CA . LEU A 1 92 ? -23.378 1.921 37.529 1.00 98.06 92 LEU A CA 1
ATOM 695 C C . LEU A 1 92 ? -23.076 0.605 36.813 1.00 98.06 92 LEU A C 1
ATOM 697 O O . LEU A 1 92 ? -22.376 0.644 35.803 1.00 98.06 92 LEU A O 1
ATOM 701 N N . SER A 1 93 ? -23.645 -0.509 37.274 1.00 98.00 93 SER A N 1
ATOM 702 C CA . SER A 1 93 ? -23.504 -1.824 36.643 1.00 98.00 93 SER A CA 1
ATOM 703 C C . SER A 1 93 ? -23.965 -1.772 35.188 1.00 98.00 93 SER A C 1
ATOM 705 O O . SER A 1 93 ? -23.188 -2.063 34.282 1.00 98.00 93 SER A O 1
ATOM 707 N N . TYR A 1 94 ? -25.166 -1.242 34.940 1.00 98.06 94 TYR A N 1
ATOM 708 C CA . TYR A 1 94 ? -25.692 -1.083 33.583 1.00 98.06 94 TYR A CA 1
ATOM 709 C C . TYR A 1 94 ? -24.801 -0.196 32.696 1.00 98.06 94 TYR A C 1
ATOM 711 O O . TYR A 1 94 ? -24.598 -0.465 31.509 1.00 98.06 94 TYR A O 1
ATOM 719 N N . ARG A 1 95 ? -24.250 0.888 33.257 1.00 98.19 95 ARG A N 1
ATOM 720 C CA . ARG A 1 95 ? -23.326 1.768 32.525 1.00 98.19 95 ARG A CA 1
ATOM 721 C C . ARG A 1 95 ? -21.997 1.082 32.218 1.00 98.19 95 ARG A C 1
ATOM 723 O O . ARG A 1 95 ? -21.435 1.359 31.158 1.00 98.19 95 ARG A O 1
ATOM 730 N N . MET A 1 96 ? -21.503 0.229 33.113 1.00 98.12 96 MET A N 1
ATOM 731 C CA . MET A 1 96 ? -20.300 -0.570 32.886 1.00 98.12 96 MET A CA 1
ATOM 732 C C . MET A 1 96 ? -20.528 -1.602 31.784 1.00 98.12 96 MET A C 1
ATOM 734 O O . MET A 1 96 ? -19.734 -1.631 30.849 1.00 98.12 96 MET A O 1
ATOM 738 N N . ASP A 1 97 ? -21.641 -2.334 31.803 1.00 98.25 97 ASP A N 1
ATOM 739 C CA . ASP A 1 97 ? -21.980 -3.311 30.756 1.00 98.25 97 ASP A CA 1
ATOM 740 C C . ASP A 1 97 ? -22.041 -2.656 29.369 1.00 98.25 97 ASP A C 1
ATOM 742 O O . ASP A 1 97 ? -21.424 -3.116 28.406 1.00 98.25 97 ASP A O 1
ATOM 746 N N . ARG A 1 98 ? -22.698 -1.492 29.283 1.00 98.12 98 ARG A N 1
ATOM 747 C CA . ARG A 1 98 ? -22.732 -0.658 28.069 1.00 98.12 98 ARG A CA 1
ATOM 748 C C . ARG A 1 98 ? -21.352 -0.196 27.610 1.00 98.12 98 ARG A C 1
ATOM 750 O O . ARG A 1 98 ? -21.147 0.026 26.417 1.00 98.12 98 ARG A O 1
ATOM 757 N N . MET A 1 99 ? -20.435 0.059 28.538 1.00 98.06 99 MET A N 1
ATOM 758 C CA . MET A 1 99 ? -19.078 0.478 28.205 1.00 98.06 99 MET A CA 1
ATOM 759 C C . MET A 1 99 ? -18.267 -0.701 27.671 1.00 98.06 99 MET A C 1
ATOM 761 O O . MET A 1 99 ? -17.601 -0.534 26.652 1.00 98.06 99 MET A O 1
ATOM 765 N N . THR A 1 100 ? -18.385 -1.876 28.290 1.00 98.19 100 THR A N 1
ATOM 766 C CA . THR A 1 100 ? -17.774 -3.124 27.817 1.00 98.19 100 THR A CA 1
ATOM 767 C C . THR A 1 100 ? -18.231 -3.446 26.396 1.00 98.19 100 THR A C 1
ATOM 769 O O . THR A 1 100 ? -17.395 -3.567 25.509 1.00 98.19 100 THR A O 1
ATOM 772 N N . GLU A 1 101 ? -19.540 -3.405 26.125 1.00 98.25 101 GLU A N 1
ATOM 773 C CA . GLU A 1 101 ? -20.082 -3.654 24.779 1.00 98.25 101 GLU A CA 1
ATOM 774 C C . GLU A 1 101 ? -19.509 -2.688 23.721 1.00 98.25 101 GLU A C 1
ATOM 776 O O . GLU A 1 101 ? -19.241 -3.055 22.575 1.00 98.25 101 GLU A O 1
ATOM 781 N N . ARG A 1 102 ? -19.316 -1.415 24.091 1.00 98.25 102 ARG A N 1
ATOM 782 C CA . ARG A 1 102 ? -18.708 -0.421 23.196 1.00 98.25 102 ARG A CA 1
ATOM 783 C C . ARG A 1 102 ? -17.224 -0.682 22.971 1.00 98.25 102 ARG A C 1
ATOM 785 O O . ARG A 1 102 ? -16.755 -0.458 21.858 1.00 98.25 102 ARG A O 1
ATOM 792 N N . LEU A 1 103 ? -16.498 -1.107 24.002 1.00 98.25 103 LEU A N 1
ATOM 793 C CA . LEU A 1 103 ? -15.086 -1.462 23.886 1.00 98.25 103 LEU A CA 1
ATOM 794 C C . LEU A 1 103 ? -14.903 -2.686 22.991 1.00 98.25 103 LEU A C 1
ATOM 796 O O . LEU A 1 103 ? -14.046 -2.638 22.114 1.00 98.25 103 LEU A O 1
ATOM 800 N N . ASP A 1 104 ? -15.759 -3.699 23.118 1.00 98.31 104 ASP A N 1
ATOM 801 C CA . ASP A 1 104 ? -15.730 -4.887 22.258 1.00 98.31 104 ASP A CA 1
ATOM 802 C C . ASP A 1 104 ? -15.960 -4.516 20.787 1.00 98.31 104 ASP A C 1
ATOM 804 O O . ASP A 1 104 ? -15.190 -4.900 19.907 1.00 98.31 104 ASP A O 1
ATOM 808 N N . LYS A 1 105 ? -16.956 -3.662 20.514 1.00 98.12 105 LYS A N 1
ATOM 809 C CA . LYS A 1 105 ? -17.203 -3.126 19.163 1.00 98.12 105 LYS A CA 1
ATOM 810 C C . LYS A 1 105 ? -16.023 -2.317 18.628 1.00 98.12 105 LYS A C 1
ATOM 812 O O . LYS A 1 105 ? -15.723 -2.364 17.438 1.00 98.12 105 LYS A O 1
ATOM 817 N N . HIS A 1 106 ? -15.367 -1.530 19.479 1.00 98.06 106 HIS A N 1
ATOM 818 C CA . HIS A 1 106 ? -14.181 -0.780 19.073 1.00 98.06 106 HIS A CA 1
ATOM 819 C C . HIS A 1 106 ? -12.992 -1.699 18.786 1.00 98.06 106 HIS A C 1
ATOM 821 O O . HIS A 1 106 ? -12.291 -1.448 17.809 1.00 98.06 106 HIS A O 1
ATOM 827 N N . ALA A 1 107 ? -12.799 -2.760 19.571 1.00 98.19 107 ALA A N 1
ATOM 828 C CA . ALA A 1 107 ? -11.770 -3.763 19.324 1.00 98.19 107 ALA A CA 1
ATOM 829 C C . ALA A 1 107 ? -11.987 -4.463 17.973 1.00 98.19 107 ALA A C 1
ATOM 831 O O . ALA A 1 107 ? -11.072 -4.504 17.157 1.00 98.19 107 ALA A O 1
ATOM 832 N N . GLU A 1 108 ? -13.216 -4.891 17.674 1.00 98.19 108 GLU A N 1
ATOM 833 C CA . GLU A 1 108 ? -13.548 -5.514 16.385 1.00 98.19 108 GLU A CA 1
ATOM 834 C C . GLU A 1 108 ? -13.298 -4.568 15.195 1.00 98.19 108 GLU A C 1
ATOM 836 O O . GLU A 1 108 ? -12.694 -4.953 14.190 1.00 98.19 108 GLU A O 1
ATOM 841 N N . CYS A 1 109 ? -13.709 -3.301 15.313 1.00 97.56 109 CYS A N 1
ATOM 842 C CA . CYS A 1 109 ? -13.444 -2.290 14.288 1.00 97.56 109 CYS A CA 1
ATOM 843 C C . CYS A 1 109 ? -11.943 -2.035 14.085 1.00 97.56 109 CYS A C 1
ATOM 845 O O . CYS A 1 109 ? -11.510 -1.802 12.951 1.00 97.56 109 CYS A O 1
ATOM 847 N N . LEU A 1 110 ? -11.154 -2.045 15.164 1.00 98.00 110 LEU A N 1
ATOM 848 C CA . LEU A 1 110 ? -9.702 -1.891 15.088 1.00 98.00 110 LEU A CA 1
ATOM 849 C C . LEU A 1 110 ? -9.067 -3.086 14.382 1.00 98.00 110 LEU A C 1
ATOM 851 O O . LEU A 1 110 ? -8.322 -2.868 13.432 1.00 98.00 110 LEU A O 1
ATOM 855 N N . ASP A 1 111 ? -9.442 -4.314 14.740 1.00 98.31 111 ASP A N 1
ATOM 856 C CA . ASP A 1 111 ? -8.955 -5.530 14.078 1.00 98.31 111 ASP A CA 1
ATOM 857 C C . ASP A 1 111 ? -9.287 -5.538 12.580 1.00 98.31 111 ASP A C 1
ATOM 859 O O . ASP A 1 111 ? -8.457 -5.886 11.736 1.00 98.31 111 ASP A O 1
ATOM 863 N N . GLN A 1 112 ? -10.504 -5.126 12.213 1.00 98.06 112 GLN A N 1
ATOM 864 C CA . GLN A 1 112 ? -10.891 -5.015 10.808 1.00 98.06 112 GLN A CA 1
ATOM 865 C C . GLN A 1 112 ? -10.070 -3.946 10.078 1.00 98.06 112 GLN A C 1
ATOM 867 O O . GLN A 1 112 ? -9.679 -4.140 8.924 1.00 98.06 112 GLN A O 1
ATOM 872 N N . THR A 1 113 ? -9.828 -2.810 10.730 1.00 97.19 113 THR A N 1
ATOM 873 C CA . THR A 1 113 ? -9.033 -1.722 10.153 1.00 97.19 113 THR A CA 1
ATOM 874 C C . THR A 1 113 ? -7.587 -2.160 9.957 1.00 97.19 113 THR A C 1
ATOM 876 O O . THR A 1 113 ? -7.044 -1.939 8.879 1.00 97.19 113 THR A O 1
ATOM 879 N N . ASP A 1 114 ? -7.000 -2.843 10.934 1.00 98.12 114 ASP A N 1
ATOM 880 C CA . ASP A 1 114 ? -5.625 -3.338 10.887 1.00 98.12 114 ASP A CA 1
ATOM 881 C C . ASP A 1 114 ? -5.415 -4.349 9.748 1.00 98.12 114 ASP A C 1
ATOM 883 O O . ASP A 1 114 ? -4.469 -4.239 8.963 1.00 98.12 114 ASP A O 1
ATOM 887 N N . ARG A 1 115 ? -6.377 -5.263 9.550 1.00 97.94 115 ARG A N 1
ATOM 888 C CA . ARG A 1 115 ? -6.377 -6.183 8.396 1.00 97.94 115 ARG A CA 1
ATOM 889 C C . ARG A 1 115 ? -6.428 -5.440 7.066 1.00 97.94 115 ARG A C 1
ATOM 891 O O . ARG A 1 115 ? -5.649 -5.740 6.166 1.00 97.94 115 ARG A O 1
ATOM 898 N N . ARG A 1 116 ? -7.313 -4.446 6.942 1.00 97.56 116 ARG A N 1
ATOM 899 C CA . ARG A 1 116 ? -7.431 -3.640 5.715 1.00 97.56 116 ARG A CA 1
ATOM 900 C C . ARG A 1 116 ? -6.170 -2.827 5.441 1.00 97.56 116 ARG A C 1
ATOM 902 O O . ARG A 1 116 ? -5.783 -2.695 4.285 1.00 97.56 116 ARG A O 1
ATOM 909 N N . VAL A 1 117 ? -5.542 -2.278 6.480 1.00 98.00 117 VAL A N 1
ATOM 910 C CA . VAL A 1 117 ? -4.260 -1.572 6.356 1.00 98.00 117 VAL A CA 1
ATOM 911 C C . VAL A 1 117 ? -3.186 -2.541 5.874 1.00 98.00 117 VAL A C 1
ATOM 913 O O . VAL A 1 117 ? -2.543 -2.254 4.870 1.00 98.00 117 VAL A O 1
ATOM 916 N N . SER A 1 118 ? -3.084 -3.722 6.483 1.00 98.06 118 SER A N 1
ATOM 917 C CA . SER A 1 118 ? -2.132 -4.763 6.073 1.00 98.06 118 SER A CA 1
ATOM 918 C C . SER A 1 118 ? -2.313 -5.185 4.606 1.00 98.06 118 SER A C 1
ATOM 920 O O . SER A 1 118 ? -1.342 -5.333 3.867 1.00 98.06 118 SER A O 1
ATOM 922 N N . GLU A 1 119 ? -3.555 -5.352 4.141 1.00 97.69 119 GLU A N 1
ATOM 923 C CA . GLU A 1 119 ? -3.858 -5.660 2.734 1.00 97.69 119 GLU A CA 1
ATOM 924 C C . GLU A 1 119 ? -3.419 -4.538 1.782 1.00 97.69 119 GLU A C 1
ATOM 926 O O . GLU A 1 119 ? -2.836 -4.808 0.728 1.00 97.69 119 GLU A O 1
ATOM 931 N N . VAL A 1 120 ? -3.672 -3.280 2.155 1.00 97.62 120 VAL A N 1
ATOM 932 C CA . VAL A 1 120 ? -3.261 -2.108 1.369 1.00 97.62 120 VAL A CA 1
ATOM 933 C C . VAL A 1 120 ? -1.741 -1.991 1.316 1.00 97.62 120 VAL A C 1
ATOM 935 O O . VAL A 1 120 ? -1.191 -1.761 0.238 1.00 97.62 120 VAL A O 1
ATOM 938 N N . GLU A 1 121 ? -1.058 -2.183 2.442 1.00 97.88 121 GLU A N 1
ATOM 939 C CA . GLU A 1 121 ? 0.404 -2.167 2.514 1.00 97.88 121 GLU A CA 1
ATOM 940 C C . GLU A 1 121 ? 1.007 -3.257 1.624 1.00 97.88 121 GLU A C 1
ATOM 942 O O . GLU A 1 121 ? 1.877 -2.969 0.797 1.00 97.88 121 GLU A O 1
ATOM 947 N N . ASN A 1 122 ? 0.482 -4.483 1.697 1.00 97.12 122 ASN A N 1
ATOM 948 C CA . ASN A 1 122 ? 0.905 -5.580 0.828 1.00 97.12 122 ASN A CA 1
ATOM 949 C C . ASN A 1 122 ? 0.706 -5.228 -0.653 1.00 97.12 122 ASN A C 1
ATOM 951 O O . ASN A 1 122 ? 1.664 -5.286 -1.430 1.00 97.12 122 ASN A O 1
ATOM 955 N N . GLY A 1 123 ? -0.484 -4.758 -1.040 1.00 97.56 123 GLY A N 1
ATOM 956 C CA . GLY A 1 123 ? -0.761 -4.340 -2.417 1.00 97.56 123 GLY A CA 1
ATOM 957 C C . GLY A 1 123 ? 0.152 -3.203 -2.898 1.00 97.56 123 GLY A C 1
ATOM 958 O O . GLY A 1 123 ? 0.604 -3.202 -4.047 1.00 97.56 123 GLY A O 1
ATOM 959 N N . GLN A 1 124 ? 0.493 -2.259 -2.019 1.00 97.69 124 GLN A N 1
ATOM 960 C CA . GLN A 1 124 ? 1.430 -1.180 -2.330 1.00 97.69 124 GLN A CA 1
ATOM 961 C C . GLN A 1 124 ? 2.849 -1.711 -2.573 1.00 97.69 124 GLN A C 1
ATOM 963 O O . GLN A 1 124 ? 3.511 -1.266 -3.518 1.00 97.69 124 GLN A O 1
ATOM 968 N N . THR A 1 125 ? 3.320 -2.671 -1.770 1.00 97.50 125 THR A N 1
ATOM 969 C CA . THR A 1 125 ? 4.636 -3.292 -1.993 1.00 97.50 125 THR A CA 1
ATOM 970 C C . THR A 1 125 ? 4.680 -4.065 -3.311 1.00 97.50 125 THR A C 1
ATOM 972 O O . THR A 1 125 ? 5.623 -3.899 -4.088 1.00 97.50 125 THR A O 1
ATOM 975 N N . GLU A 1 126 ? 3.638 -4.833 -3.631 1.00 97.81 126 GLU A N 1
ATOM 976 C CA . GLU A 1 126 ? 3.537 -5.562 -4.897 1.00 97.81 126 GLU A CA 1
ATOM 977 C C . GLU A 1 126 ? 3.565 -4.607 -6.093 1.00 97.81 126 GLU A C 1
ATOM 979 O O . GLU A 1 126 ? 4.363 -4.791 -7.022 1.00 97.81 126 GLU A O 1
ATOM 984 N N . LEU A 1 127 ? 2.773 -3.533 -6.041 1.00 97.38 127 LEU A N 1
ATOM 985 C CA . LEU A 1 127 ? 2.739 -2.521 -7.092 1.00 97.38 127 LEU A CA 1
ATOM 986 C C . LEU A 1 127 ? 4.104 -1.845 -7.277 1.00 97.38 127 LEU A C 1
ATOM 988 O O . LEU A 1 127 ? 4.568 -1.700 -8.411 1.00 97.38 127 LEU A O 1
ATOM 992 N N . ALA A 1 128 ? 4.785 -1.495 -6.183 1.00 97.69 128 ALA A N 1
ATOM 993 C CA . ALA A 1 128 ? 6.124 -0.914 -6.232 1.00 97.69 128 ALA A CA 1
ATOM 994 C C . ALA A 1 128 ? 7.139 -1.873 -6.880 1.00 97.69 128 ALA A C 1
ATOM 996 O O . ALA A 1 128 ? 7.931 -1.462 -7.735 1.00 97.69 128 ALA A O 1
ATOM 997 N N . THR A 1 129 ? 7.095 -3.169 -6.547 1.00 97.69 129 THR A N 1
ATOM 998 C CA . THR A 1 129 ? 7.983 -4.159 -7.184 1.00 97.69 129 THR A CA 1
ATOM 999 C C . THR A 1 129 ? 7.698 -4.310 -8.679 1.00 97.69 129 THR A C 1
ATOM 1001 O O . THR A 1 129 ? 8.638 -4.404 -9.474 1.00 97.69 129 THR A O 1
ATOM 1004 N N . SER A 1 130 ? 6.424 -4.286 -9.080 1.00 97.88 130 SER A N 1
ATOM 1005 C CA . SER A 1 130 ? 6.012 -4.328 -10.486 1.00 97.88 130 SER A CA 1
ATOM 1006 C C . SER A 1 130 ? 6.508 -3.099 -11.251 1.00 97.88 130 SER A C 1
ATOM 1008 O O . SER A 1 130 ? 7.110 -3.226 -12.319 1.00 97.88 130 SER A O 1
ATOM 1010 N N . GLN A 1 131 ? 6.378 -1.910 -10.659 1.00 97.88 131 GLN A N 1
ATOM 1011 C CA . GLN A 1 131 ? 6.879 -0.666 -11.241 1.00 97.88 131 GLN A CA 1
ATOM 1012 C C . GLN A 1 131 ? 8.397 -0.711 -11.472 1.00 97.88 131 GLN A C 1
ATOM 1014 O O . GLN A 1 131 ? 8.880 -0.308 -12.532 1.00 97.88 131 GLN A O 1
ATOM 1019 N N . VAL A 1 132 ? 9.164 -1.244 -10.515 1.00 98.25 132 VAL A N 1
ATOM 1020 C CA . VAL A 1 132 ? 10.616 -1.421 -10.672 1.00 98.25 132 VAL A CA 1
ATOM 1021 C C . VAL A 1 132 ? 10.942 -2.394 -11.808 1.00 98.25 132 VAL A C 1
ATOM 1023 O O . VAL A 1 132 ? 11.861 -2.124 -12.585 1.00 98.25 132 VAL A O 1
ATOM 1026 N N . LYS A 1 133 ? 10.207 -3.507 -11.937 1.00 98.19 133 LYS A N 1
ATOM 1027 C CA . LYS A 1 133 ? 10.393 -4.473 -13.036 1.00 98.19 133 LYS A CA 1
ATOM 1028 C C . LYS A 1 133 ? 10.120 -3.826 -14.396 1.00 98.19 133 LYS A C 1
ATOM 1030 O O . LYS A 1 133 ? 10.998 -3.846 -15.255 1.00 98.19 133 LYS A O 1
ATOM 1035 N N . LEU A 1 134 ? 8.976 -3.159 -14.547 1.00 97.94 134 LEU A N 1
ATOM 1036 C CA . LEU A 1 134 ? 8.601 -2.468 -15.785 1.00 97.94 134 LEU A CA 1
ATOM 1037 C C . LEU A 1 134 ? 9.605 -1.374 -16.168 1.00 97.94 134 LEU A C 1
ATOM 1039 O O . LEU A 1 134 ? 9.979 -1.250 -17.333 1.00 97.94 134 LEU A O 1
ATOM 1043 N N . ASN A 1 135 ? 10.113 -0.613 -15.196 1.00 98.19 135 ASN A N 1
ATOM 1044 C CA . ASN A 1 135 ? 11.138 0.399 -15.458 1.00 98.19 135 ASN A CA 1
ATOM 1045 C C . ASN A 1 135 ? 12.462 -0.210 -15.948 1.00 98.19 135 ASN A C 1
ATOM 1047 O O . ASN A 1 135 ? 13.120 0.376 -16.811 1.00 98.19 135 ASN A O 1
ATOM 1051 N N . LYS A 1 136 ? 12.852 -1.384 -15.434 1.00 98.19 136 LYS A N 1
ATOM 1052 C CA . LYS A 1 136 ? 14.032 -2.123 -15.921 1.00 98.19 136 LYS A CA 1
ATOM 1053 C C . LYS A 1 136 ? 13.828 -2.655 -17.339 1.00 98.19 136 LYS A C 1
ATOM 1055 O O . LYS A 1 136 ? 14.746 -2.609 -18.154 1.00 98.19 136 LYS A O 1
ATOM 1060 N N . GLU A 1 137 ? 12.633 -3.141 -17.651 1.00 98.19 137 GLU A N 1
ATOM 1061 C CA . GLU A 1 137 ? 12.304 -3.600 -19.002 1.00 98.19 137 GLU A CA 1
ATOM 1062 C C . GLU A 1 137 ? 12.308 -2.439 -20.000 1.00 98.19 137 GLU A C 1
ATOM 1064 O O . GLU A 1 137 ? 12.936 -2.536 -21.056 1.00 98.19 137 GLU A O 1
ATOM 1069 N N . LEU A 1 138 ? 11.703 -1.303 -19.640 1.00 98.06 138 LEU A N 1
ATOM 1070 C CA . LEU A 1 138 ? 11.726 -0.092 -20.459 1.00 98.06 138 LEU A CA 1
ATOM 1071 C C . LEU A 1 138 ? 13.145 0.421 -20.702 1.00 98.06 138 LEU A C 1
ATOM 1073 O O . LEU A 1 138 ? 13.464 0.806 -21.827 1.00 98.06 138 LEU A O 1
ATOM 1077 N N . SER A 1 139 ? 14.007 0.436 -19.683 1.00 97.94 139 SER A N 1
ATOM 1078 C CA . SER A 1 139 ? 15.395 0.868 -19.866 1.00 97.94 139 SER A CA 1
ATOM 1079 C C . SER A 1 139 ? 16.170 -0.093 -20.769 1.00 97.94 139 SER A C 1
ATOM 1081 O O . SER A 1 139 ? 16.868 0.361 -21.676 1.00 97.94 139 SER A O 1
ATOM 1083 N N . SER A 1 140 ? 15.980 -1.407 -20.612 1.00 98.25 140 SER A N 1
ATOM 1084 C CA . SER A 1 140 ? 16.571 -2.415 -21.501 1.00 98.25 140 SER A CA 1
ATOM 1085 C C . SER A 1 140 ? 16.110 -2.245 -22.951 1.00 98.25 140 SER A C 1
ATOM 1087 O O . SER A 1 140 ? 16.934 -2.238 -23.866 1.00 98.25 140 SER A O 1
ATOM 1089 N N . LEU A 1 141 ? 14.807 -2.055 -23.174 1.00 97.94 141 LEU A N 1
ATOM 1090 C CA . LEU A 1 141 ? 14.248 -1.831 -24.507 1.00 97.94 141 LEU A CA 1
ATOM 1091 C C . LEU A 1 141 ? 14.777 -0.541 -25.133 1.00 97.94 141 LEU A C 1
ATOM 1093 O O . LEU A 1 141 ? 15.161 -0.549 -26.299 1.00 97.94 141 LEU A O 1
ATOM 1097 N N . ARG A 1 142 ? 14.874 0.546 -24.361 1.00 98.12 142 ARG A N 1
ATOM 1098 C CA . ARG A 1 142 ? 15.468 1.806 -24.833 1.00 98.12 142 ARG A CA 1
ATOM 1099 C C . ARG A 1 142 ? 16.918 1.628 -25.272 1.00 98.12 142 ARG A C 1
ATOM 1101 O O . ARG A 1 142 ? 17.292 2.149 -26.318 1.00 98.12 142 ARG A O 1
ATOM 1108 N N . LEU A 1 143 ? 17.716 0.876 -24.513 1.00 97.81 143 LEU A N 1
ATOM 1109 C CA . LEU A 1 143 ? 19.100 0.580 -24.889 1.00 97.81 143 LEU A CA 1
ATOM 1110 C C . LEU A 1 143 ? 19.175 -0.239 -26.182 1.00 97.81 143 LEU A C 1
ATOM 1112 O O . LEU A 1 143 ? 19.970 0.096 -27.053 1.00 97.81 143 LEU A O 1
ATOM 1116 N N . LYS A 1 144 ? 18.316 -1.254 -26.342 1.00 97.94 144 LYS A N 1
ATOM 1117 C CA . LYS A 1 144 ? 18.244 -2.053 -27.578 1.00 97.94 144 LYS A CA 1
ATOM 1118 C C . LYS A 1 144 ? 17.845 -1.211 -28.787 1.00 97.94 144 LYS A C 1
ATOM 1120 O O . LYS A 1 144 ? 18.453 -1.344 -29.840 1.00 97.94 144 LYS A O 1
ATOM 1125 N N . VAL A 1 145 ? 16.847 -0.338 -28.641 1.00 97.56 145 VAL A N 1
ATOM 1126 C CA . VAL A 1 145 ? 16.423 0.566 -29.722 1.00 97.56 145 VAL A CA 1
ATOM 1127 C C . VAL A 1 145 ? 17.560 1.505 -30.111 1.00 97.56 145 VAL A C 1
ATOM 1129 O O . VAL A 1 145 ? 17.844 1.638 -31.296 1.00 97.56 145 VAL A O 1
ATOM 1132 N N . ASN A 1 146 ? 18.247 2.099 -29.134 1.00 96.75 146 ASN A N 1
ATOM 1133 C CA . ASN A 1 146 ? 19.385 2.976 -29.403 1.00 96.75 146 ASN A CA 1
ATOM 1134 C C . ASN A 1 146 ? 20.542 2.228 -30.089 1.00 96.75 146 ASN A C 1
ATOM 1136 O O . ASN A 1 146 ? 21.152 2.753 -31.015 1.00 96.75 146 ASN A O 1
ATOM 1140 N N . ASP A 1 147 ? 20.829 0.990 -29.679 1.00 96.56 147 ASP A N 1
ATOM 1141 C CA . ASP A 1 147 ? 21.856 0.168 -30.327 1.00 96.56 147 ASP A CA 1
ATOM 1142 C C . ASP A 1 147 ? 21.483 -0.180 -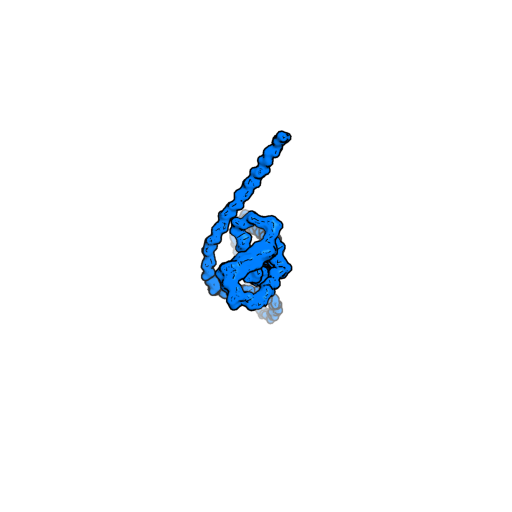31.775 1.00 96.56 147 ASP A C 1
ATOM 1144 O O . ASP A 1 147 ? 22.302 -0.007 -32.676 1.00 96.56 147 ASP A O 1
ATOM 1148 N N . LEU A 1 148 ? 20.231 -0.576 -32.028 1.00 95.19 148 LEU A N 1
ATOM 1149 C CA . LEU A 1 148 ? 19.733 -0.844 -33.380 1.00 95.19 148 LEU A CA 1
ATOM 1150 C C . LEU A 1 148 ? 19.747 0.409 -34.258 1.00 95.19 148 LEU A C 1
ATOM 1152 O O . LEU A 1 148 ? 20.129 0.344 -35.426 1.00 95.19 148 LEU A O 1
ATOM 1156 N N . GLU A 1 149 ? 19.369 1.556 -33.702 1.00 94.88 149 GLU A N 1
ATOM 1157 C CA . GLU A 1 149 ? 19.412 2.834 -34.404 1.00 94.88 149 GLU A CA 1
ATOM 1158 C C . GLU A 1 149 ? 20.853 3.235 -34.737 1.00 94.88 149 GLU A C 1
ATOM 1160 O O . GLU A 1 149 ? 21.148 3.619 -35.872 1.00 94.88 149 GLU A O 1
ATOM 1165 N N . ALA A 1 150 ? 21.775 3.089 -33.783 1.00 93.00 150 ALA A N 1
ATOM 1166 C CA . ALA A 1 150 ? 23.191 3.324 -34.015 1.00 93.00 150 ALA A CA 1
ATOM 1167 C C . ALA A 1 150 ? 23.737 2.366 -35.080 1.00 93.00 150 ALA A C 1
ATOM 1169 O O . ALA A 1 150 ? 24.414 2.810 -36.005 1.00 93.00 150 ALA A O 1
ATOM 1170 N N . HIS A 1 151 ? 23.417 1.073 -34.993 1.00 91.88 151 HIS A N 1
ATOM 1171 C CA . HIS A 1 151 ? 23.844 0.059 -35.954 1.00 91.88 151 HIS A CA 1
ATOM 1172 C C . HIS A 1 151 ? 23.325 0.357 -37.365 1.00 91.88 151 HIS A C 1
ATOM 1174 O O . HIS A 1 151 ? 24.106 0.356 -38.313 1.00 91.88 151 HIS A O 1
ATOM 1180 N N . SER A 1 152 ? 22.045 0.718 -37.494 1.00 89.38 152 SER A N 1
ATOM 1181 C CA . SER A 1 152 ? 21.438 1.102 -38.771 1.00 89.38 152 SER A CA 1
ATOM 1182 C C . SER A 1 152 ? 22.094 2.338 -39.390 1.00 89.38 152 SER A C 1
ATOM 1184 O O . SER A 1 152 ? 22.125 2.450 -40.612 1.00 89.38 152 SER A O 1
ATOM 1186 N N . ARG A 1 153 ? 22.609 3.268 -38.577 1.00 87.31 153 ARG A N 1
ATOM 1187 C CA . ARG A 1 153 ? 23.259 4.496 -39.061 1.00 87.31 153 ARG A CA 1
ATOM 1188 C C . ARG A 1 153 ? 24.750 4.332 -39.357 1.00 87.31 153 ARG A C 1
ATOM 1190 O O . ARG A 1 153 ? 25.282 5.160 -40.087 1.00 87.31 153 ARG A O 1
ATOM 1197 N N . ARG A 1 154 ? 25.429 3.300 -38.834 1.00 87.44 154 ARG A N 1
ATOM 1198 C CA . ARG A 1 154 ? 26.887 3.100 -39.025 1.00 87.44 154 ARG A CA 1
ATOM 1199 C C . ARG A 1 154 ? 27.296 3.009 -40.494 1.00 87.44 154 ARG A C 1
ATOM 1201 O O . ARG A 1 154 ? 28.382 3.460 -40.834 1.00 87.44 154 ARG A O 1
ATOM 1208 N N . ASN A 1 155 ? 26.421 2.477 -41.344 1.00 80.00 155 ASN A N 1
ATOM 1209 C CA . ASN A 1 155 ? 26.688 2.312 -42.773 1.00 80.00 155 ASN A CA 1
ATOM 1210 C C . ASN A 1 155 ? 26.095 3.443 -43.632 1.00 80.00 155 ASN A C 1
ATOM 1212 O O . ASN A 1 155 ? 26.223 3.415 -44.852 1.00 80.00 155 ASN A O 1
ATOM 1216 N N . ASN A 1 156 ? 25.471 4.451 -43.012 1.00 84.12 156 ASN A N 1
ATOM 1217 C CA . ASN A 1 156 ? 24.856 5.563 -43.727 1.00 84.12 156 ASN A CA 1
ATOM 1218 C C . ASN A 1 156 ? 25.800 6.769 -43.733 1.00 84.12 156 ASN A C 1
ATOM 1220 O O . ASN A 1 156 ? 26.093 7.354 -42.689 1.00 84.12 156 ASN A O 1
ATOM 1224 N N . LEU A 1 157 ? 26.235 7.185 -44.922 1.00 79.50 157 LEU A N 1
ATOM 1225 C CA . LEU A 1 157 ? 26.988 8.423 -45.118 1.00 79.50 157 LEU A CA 1
ATOM 1226 C C . LEU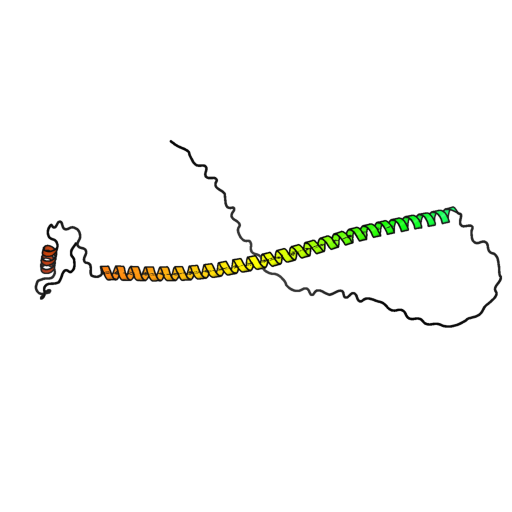 A 1 157 ? 26.020 9.573 -45.405 1.00 79.50 157 LEU A C 1
ATOM 1228 O O . LEU A 1 157 ? 25.201 9.489 -46.316 1.00 79.50 157 LEU A O 1
ATOM 1232 N N . ARG A 1 158 ? 26.118 10.665 -44.637 1.00 81.75 158 ARG A N 1
ATOM 1233 C CA . ARG A 1 158 ? 25.306 11.871 -44.846 1.00 81.75 158 ARG A CA 1
ATOM 1234 C C . ARG A 1 158 ? 26.172 12.989 -45.409 1.00 81.75 158 ARG A C 1
ATOM 1236 O O . ARG A 1 158 ? 27.002 13.550 -44.700 1.00 81.75 158 ARG A O 1
ATOM 1243 N N . ILE A 1 159 ? 25.941 13.328 -46.671 1.00 78.56 159 ILE A N 1
ATOM 1244 C CA . ILE A 1 159 ? 26.612 14.426 -47.365 1.00 78.56 159 ILE A CA 1
ATOM 1245 C C . ILE A 1 159 ? 25.612 15.588 -47.446 1.00 78.56 159 ILE A C 1
ATOM 1247 O O . ILE A 1 159 ? 24.524 15.430 -47.989 1.00 78.56 159 ILE A O 1
ATOM 1251 N N . VAL A 1 160 ? 25.933 16.736 -46.845 1.00 81.75 160 VAL A N 1
ATOM 1252 C CA . VAL A 1 160 ? 25.036 17.908 -46.766 1.00 81.75 160 VAL A CA 1
ATOM 1253 C C . VAL A 1 160 ? 25.660 19.079 -47.524 1.00 81.75 160 VAL A C 1
ATOM 1255 O O . VAL A 1 160 ? 26.868 19.276 -47.446 1.00 81.75 160 VAL A O 1
ATOM 1258 N N . GLY A 1 161 ? 24.839 19.880 -48.212 1.00 77.06 161 GLY A N 1
ATOM 1259 C CA . GLY A 1 161 ? 25.277 21.131 -48.846 1.00 77.06 161 GLY A CA 1
ATOM 1260 C C . GLY A 1 161 ? 25.612 21.025 -50.333 1.00 77.06 161 GLY A C 1
ATOM 1261 O O . GLY A 1 161 ? 26.365 21.853 -50.836 1.00 77.06 161 GLY A O 1
ATOM 1262 N N . ILE A 1 162 ? 25.062 20.033 -51.038 1.00 75.44 162 ILE A N 1
ATOM 1263 C CA . ILE A 1 162 ? 25.271 19.880 -52.479 1.00 75.44 162 ILE A CA 1
ATOM 1264 C C . ILE A 1 162 ? 23.936 20.027 -53.206 1.00 75.44 162 ILE A C 1
ATOM 1266 O O . ILE A 1 162 ? 22.978 19.325 -52.898 1.00 75.44 162 ILE A O 1
ATOM 1270 N N . ALA A 1 163 ? 23.873 20.961 -54.154 1.00 68.25 163 ALA A N 1
ATOM 1271 C CA . ALA A 1 163 ? 22.762 21.089 -55.088 1.00 68.25 163 ALA A CA 1
ATOM 1272 C C . ALA A 1 163 ? 23.049 20.172 -56.286 1.00 68.25 163 ALA A C 1
ATOM 1274 O O . ALA A 1 163 ? 23.980 20.443 -57.043 1.00 68.25 163 ALA A O 1
ATOM 1275 N N . ILE A 1 164 ? 22.322 19.057 -56.411 1.00 72.94 164 ILE A N 1
ATOM 1276 C CA . ILE A 1 164 ? 22.561 18.058 -57.463 1.00 72.94 164 ILE A CA 1
ATOM 1277 C C . ILE A 1 164 ? 21.231 17.537 -58.005 1.00 72.94 164 ILE A C 1
ATOM 1279 O O . ILE A 1 164 ? 20.345 17.189 -57.229 1.00 72.94 164 ILE A O 1
ATOM 1283 N N . ASP A 1 165 ? 21.158 17.388 -59.328 1.00 73.31 165 ASP A N 1
ATOM 1284 C CA . ASP A 1 165 ? 20.027 16.777 -60.037 1.00 73.31 165 ASP A CA 1
ATOM 1285 C C . ASP A 1 165 ? 20.207 15.256 -60.270 1.00 73.31 165 ASP A C 1
ATOM 1287 O O . ASP A 1 165 ? 19.254 14.558 -60.604 1.00 73.31 165 ASP A O 1
ATOM 1291 N N . ASN A 1 166 ? 21.421 14.716 -60.080 1.00 76.31 166 ASN A N 1
ATOM 1292 C CA . ASN A 1 166 ? 21.747 13.287 -60.198 1.00 76.31 166 ASN A CA 1
ATOM 1293 C C . ASN A 1 166 ? 22.756 12.842 -59.117 1.00 76.31 166 ASN A C 1
ATOM 1295 O O . ASN A 1 166 ? 23.973 12.937 -59.299 1.00 76.31 166 ASN A O 1
ATOM 1299 N N . MET A 1 167 ? 22.243 12.375 -57.973 1.00 74.75 167 MET A N 1
ATOM 1300 C CA . MET A 1 167 ? 23.054 12.052 -56.791 1.00 74.75 167 MET A CA 1
ATOM 1301 C C . MET A 1 167 ? 23.970 10.835 -56.969 1.00 74.75 167 MET A C 1
ATOM 1303 O O . MET A 1 167 ? 25.112 10.867 -56.514 1.00 74.75 167 MET A O 1
ATOM 1307 N N . GLU A 1 168 ? 23.502 9.768 -57.620 1.00 76.19 168 GLU A N 1
ATOM 1308 C CA . GLU A 1 168 ? 24.235 8.494 -57.680 1.00 76.19 168 GLU A CA 1
ATOM 1309 C C . GLU A 1 168 ? 25.546 8.626 -58.462 1.00 76.19 168 GLU A C 1
ATOM 1311 O O . GLU A 1 168 ? 26.614 8.259 -57.968 1.00 76.19 168 GLU A O 1
ATOM 1316 N N . GLY A 1 169 ? 25.493 9.234 -59.653 1.00 77.38 169 GLY A N 1
ATOM 1317 C CA . GLY A 1 169 ? 26.686 9.452 -60.478 1.00 77.38 169 GLY A CA 1
ATOM 1318 C C . GLY A 1 169 ? 27.687 10.410 -59.828 1.00 77.38 169 GLY A C 1
ATOM 1319 O O . GLY A 1 169 ? 28.900 10.200 -59.907 1.00 77.38 169 GLY A O 1
ATOM 1320 N N . PHE A 1 170 ? 27.184 11.430 -59.131 1.00 80.69 170 PHE A N 1
ATOM 1321 C CA . PHE A 1 170 ? 28.020 12.404 -58.438 1.00 80.69 170 PHE A CA 1
ATOM 1322 C C . PHE A 1 170 ? 28.774 11.785 -57.253 1.00 80.69 170 PHE A C 1
ATOM 1324 O O . PHE A 1 170 ? 29.977 12.013 -57.111 1.00 80.69 170 PHE A O 1
ATOM 1331 N N . ILE A 1 171 ? 28.106 10.964 -56.431 1.00 80.06 171 ILE A N 1
ATOM 1332 C CA . ILE A 1 171 ? 28.741 10.281 -55.291 1.00 80.06 171 ILE A CA 1
ATOM 1333 C C . ILE A 1 171 ? 29.867 9.358 -55.776 1.00 80.06 171 ILE A C 1
ATOM 1335 O O . ILE A 1 171 ? 30.960 9.371 -55.202 1.00 80.06 171 ILE A O 1
ATOM 1339 N N . VAL A 1 172 ? 29.641 8.616 -56.866 1.00 78.75 172 VAL A N 1
ATOM 1340 C CA . VAL A 1 172 ? 30.671 7.762 -57.481 1.00 78.75 172 VAL A CA 1
ATOM 1341 C C . VAL A 1 172 ? 31.881 8.567 -57.928 1.00 78.75 172 VAL A C 1
ATOM 1343 O O . VAL A 1 172 ? 33.021 8.232 -57.592 1.00 78.75 172 VAL A O 1
ATOM 1346 N N . GLN A 1 173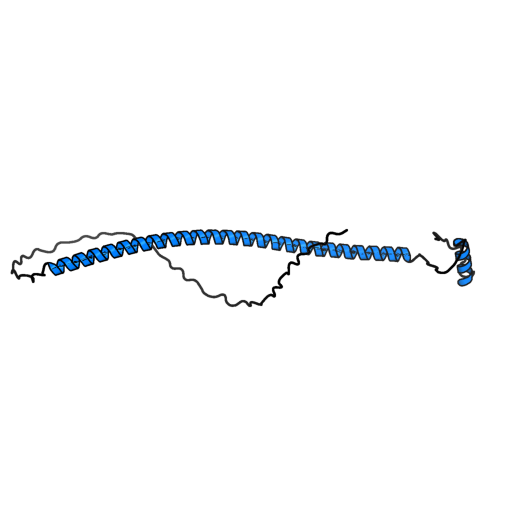 ? 31.645 9.669 -58.631 1.00 79.94 173 GLN A N 1
ATOM 1347 C CA . GLN A 1 173 ? 32.720 10.503 -59.146 1.00 79.94 173 GLN A CA 1
ATOM 1348 C C . GLN A 1 173 ? 33.533 11.170 -58.026 1.00 79.94 173 GLN A C 1
ATOM 1350 O O . GLN A 1 173 ? 34.765 11.188 -58.103 1.00 79.94 173 GLN A O 1
ATOM 1355 N N . ILE A 1 174 ? 32.873 11.675 -56.978 1.00 82.19 174 ILE A N 1
ATOM 1356 C CA . ILE A 1 174 ? 33.555 12.384 -55.888 1.00 82.19 174 ILE A CA 1
ATOM 1357 C C . ILE A 1 174 ? 34.391 11.438 -55.026 1.00 82.19 174 ILE A C 1
ATOM 1359 O O . ILE A 1 174 ? 35.511 11.781 -54.654 1.00 82.19 174 ILE A O 1
ATOM 1363 N N . LEU A 1 175 ? 33.897 10.226 -54.753 1.00 79.31 175 LEU A N 1
ATOM 1364 C CA . LEU A 1 175 ? 34.631 9.248 -53.950 1.00 79.31 175 LEU A CA 1
ATOM 1365 C C . LEU A 1 175 ? 35.891 8.772 -54.677 1.00 79.31 175 LEU A C 1
ATOM 1367 O O . LEU A 1 175 ? 36.964 8.720 -54.077 1.00 79.31 175 LEU A O 1
ATOM 1371 N N . VAL A 1 176 ? 35.799 8.520 -55.986 1.00 80.88 176 VAL A N 1
ATOM 1372 C CA . VAL A 1 176 ? 36.965 8.159 -56.807 1.00 80.88 176 VAL A CA 1
ATOM 1373 C C . VAL A 1 176 ? 37.971 9.313 -56.903 1.00 80.88 176 VAL A C 1
ATOM 1375 O O . VAL A 1 176 ? 39.179 9.068 -56.904 1.00 80.88 176 VAL A O 1
ATOM 1378 N N . GLN A 1 177 ? 37.504 10.565 -56.965 1.00 81.81 177 GLN A N 1
ATOM 1379 C CA . GLN A 1 177 ? 38.384 11.739 -56.972 1.00 81.81 177 GLN A CA 1
ATOM 1380 C C . GLN A 1 177 ? 39.094 11.964 -55.629 1.00 81.81 177 GLN A C 1
ATOM 1382 O O . GLN A 1 177 ? 40.281 12.279 -55.635 1.00 81.81 177 GLN A O 1
ATOM 1387 N N . LEU A 1 178 ? 38.403 11.796 -54.496 1.00 80.12 178 LEU A N 1
ATOM 1388 C CA . LEU A 1 178 ? 38.958 12.078 -53.165 1.00 80.12 178 LEU A CA 1
ATOM 1389 C C . LEU A 1 178 ? 39.906 10.985 -52.657 1.00 80.12 178 LEU A C 1
ATOM 1391 O O . LEU A 1 178 ? 40.937 11.295 -52.067 1.00 80.12 178 LEU A O 1
ATOM 1395 N N . LEU A 1 179 ? 39.561 9.714 -52.867 1.00 79.25 179 LEU A N 1
ATOM 1396 C CA . LEU A 1 179 ? 40.315 8.570 -52.332 1.00 79.25 179 LEU A CA 1
ATOM 1397 C C . LEU A 1 179 ? 41.281 7.954 -53.357 1.00 79.25 179 LEU A C 1
ATOM 1399 O O . LEU A 1 179 ? 42.108 7.119 -52.994 1.00 79.25 179 LEU A O 1
ATOM 1403 N N . GLY A 1 180 ? 41.201 8.382 -54.621 1.00 79.62 180 GLY A N 1
ATOM 1404 C CA . GLY A 1 180 ? 42.071 7.948 -55.710 1.00 79.62 180 GLY A CA 1
ATOM 1405 C C . GLY A 1 180 ? 41.669 6.604 -56.329 1.00 79.62 180 GLY A C 1
ATOM 1406 O O . GLY A 1 180 ? 41.194 5.687 -55.664 1.00 79.62 180 GLY A O 1
ATOM 1407 N N . ARG A 1 181 ? 41.921 6.457 -57.638 1.00 72.00 181 ARG A N 1
ATOM 1408 C CA . ARG A 1 181 ? 41.605 5.238 -58.415 1.00 72.00 181 ARG A CA 1
ATOM 1409 C C . ARG A 1 181 ? 42.371 3.987 -57.973 1.00 72.00 181 ARG A C 1
ATOM 1411 O O . ARG A 1 181 ? 41.957 2.886 -58.299 1.00 72.00 181 ARG A O 1
ATOM 1418 N N . ALA A 1 182 ? 43.486 4.150 -57.264 1.00 69.25 182 ALA A N 1
ATOM 1419 C CA . ALA A 1 182 ? 44.285 3.028 -56.774 1.00 69.25 182 ALA A CA 1
ATOM 1420 C C . ALA A 1 182 ? 43.633 2.312 -55.577 1.00 69.25 182 ALA A C 1
ATOM 1422 O O . ALA A 1 182 ? 43.921 1.144 -55.340 1.00 69.25 182 ALA A O 1
ATOM 1423 N N . THR A 1 183 ? 42.755 3.003 -54.843 1.00 70.81 183 THR A N 1
ATOM 1424 C CA . THR A 1 183 ? 42.164 2.517 -53.587 1.00 70.81 183 THR A CA 1
ATOM 1425 C C . THR A 1 183 ? 40.880 1.713 -53.815 1.00 70.81 183 THR A C 1
ATOM 1427 O O . THR A 1 183 ? 40.546 0.847 -53.013 1.00 70.81 183 THR A O 1
ATOM 1430 N N . PHE A 1 184 ? 40.179 1.955 -54.926 1.00 69.50 184 PHE A N 1
ATOM 1431 C CA . PHE A 1 184 ? 38.957 1.243 -55.303 1.00 69.50 184 PHE A CA 1
ATOM 1432 C C . PHE A 1 184 ? 39.177 0.485 -56.609 1.00 69.50 184 PHE A C 1
ATOM 1434 O O . PHE A 1 184 ? 38.994 1.029 -57.696 1.00 69.50 184 PHE A O 1
ATOM 1441 N N . SER A 1 185 ? 39.624 -0.765 -56.493 1.00 63.59 185 SER A N 1
ATOM 1442 C CA . SER A 1 185 ? 39.841 -1.652 -57.642 1.00 63.59 185 SER A CA 1
ATOM 1443 C C . SER A 1 185 ? 38.528 -2.212 -58.209 1.00 63.59 185 SER A C 1
ATOM 1445 O O . SER A 1 185 ? 38.461 -2.470 -59.406 1.00 63.59 185 SER A O 1
ATOM 1447 N N . ASP A 1 186 ? 37.488 -2.317 -57.371 1.00 64.56 186 ASP A N 1
ATOM 1448 C CA . ASP A 1 186 ? 36.123 -2.713 -57.739 1.00 64.56 186 ASP A CA 1
ATOM 1449 C C . ASP A 1 186 ? 35.131 -1.555 -57.532 1.00 64.56 186 ASP A C 1
ATOM 1451 O O . ASP A 1 186 ? 35.295 -0.724 -56.631 1.00 64.56 186 ASP A O 1
ATOM 1455 N N . LEU A 1 187 ? 34.083 -1.499 -58.366 1.00 64.69 187 LEU A N 1
ATOM 1456 C CA . LEU A 1 187 ? 32.974 -0.555 -58.203 1.00 64.69 187 LEU A CA 1
ATOM 1457 C C . LEU A 1 187 ? 32.260 -0.830 -56.875 1.00 64.69 187 LEU A C 1
ATOM 1459 O O . LEU A 1 187 ? 31.709 -1.909 -56.665 1.00 64.69 187 LEU A O 1
ATOM 1463 N N . PHE A 1 188 ? 32.236 0.156 -55.983 1.00 70.25 188 PHE A N 1
ATOM 1464 C CA . PHE A 1 188 ? 31.436 0.068 -54.769 1.00 70.25 188 PHE A CA 1
ATOM 1465 C C . PHE A 1 188 ? 29.941 0.095 -55.112 1.00 70.25 188 PHE A C 1
ATOM 1467 O O . PHE A 1 188 ? 29.500 0.832 -55.995 1.00 70.25 188 PHE A O 1
ATOM 1474 N N . VAL A 1 189 ? 29.156 -0.713 -54.402 1.00 73.38 189 VAL A N 1
ATOM 1475 C CA . VAL A 1 189 ? 27.705 -0.798 -54.587 1.00 73.38 189 VAL A CA 1
ATOM 1476 C C . VAL A 1 189 ? 27.037 0.191 -53.641 1.00 73.38 189 VAL A C 1
ATOM 1478 O O . VAL A 1 189 ? 27.132 0.061 -52.423 1.00 73.38 189 VAL A O 1
ATOM 1481 N N . VAL A 1 190 ? 26.364 1.191 -54.204 1.00 75.06 190 VAL A N 1
ATOM 1482 C CA . VAL A 1 190 ? 25.469 2.067 -53.444 1.00 75.06 190 VAL A CA 1
ATOM 1483 C C . VAL A 1 190 ? 24.120 1.361 -53.351 1.00 75.06 190 VAL A C 1
ATOM 1485 O O . VAL A 1 190 ? 23.436 1.208 -54.356 1.00 75.06 190 VAL A O 1
ATOM 1488 N N . GLU A 1 191 ? 23.744 0.896 -52.160 1.00 75.31 191 GLU A N 1
ATOM 1489 C CA . GLU A 1 191 ? 22.474 0.177 -51.982 1.00 75.31 191 GLU A CA 1
ATOM 1490 C C . GLU A 1 191 ? 21.257 1.105 -52.095 1.00 75.31 191 GLU A C 1
ATOM 1492 O O . GLU A 1 191 ? 20.231 0.711 -52.650 1.00 75.31 191 GLU A O 1
ATOM 1497 N N . ARG A 1 192 ? 21.355 2.328 -51.551 1.00 70.88 192 ARG A N 1
ATOM 1498 C CA . ARG A 1 192 ? 20.322 3.375 -51.616 1.00 70.88 192 ARG A CA 1
ATOM 1499 C C . ARG A 1 192 ? 20.966 4.761 -51.549 1.00 70.88 192 ARG A C 1
ATOM 1501 O O . ARG A 1 192 ? 21.780 5.008 -50.662 1.00 70.88 192 ARG A O 1
ATOM 1508 N N . ALA A 1 193 ? 20.563 5.663 -52.440 1.00 72.44 193 ALA A N 1
ATOM 1509 C CA . ALA A 1 193 ? 20.863 7.091 -52.372 1.00 72.44 193 ALA A CA 1
ATOM 1510 C C . ALA A 1 193 ? 19.544 7.877 -52.391 1.00 72.44 193 ALA A C 1
ATOM 1512 O O . ALA A 1 193 ? 18.651 7.584 -53.188 1.00 72.44 193 ALA A O 1
ATOM 1513 N N . HIS A 1 194 ? 19.408 8.831 -51.473 1.00 70.00 194 HIS A N 1
ATOM 1514 C CA . HIS A 1 194 ? 18.217 9.658 -51.286 1.00 70.00 194 HIS A CA 1
ATOM 1515 C C . HIS A 1 194 ? 18.618 11.112 -51.072 1.00 70.00 194 HIS A C 1
ATOM 1517 O O . HIS A 1 194 ? 19.657 11.326 -50.403 1.00 70.00 194 HIS A O 1
#

Organism: Pleurodeles waltl (NCBI:txid8319)

Radius of gyration: 53.43 Å; chains: 1; bounding box: 85×67×153 Å

Secondary structure (DSSP, 8-state):
---------------PPPP--------PPPP---PPP---------------------------HHHHHHHHHHHHHHHHHHHHHHHHHHHHHHHHHHHHHHHHHHHHHHHHHHHHHHHHHHHHHHHHHHHHHHHHHHHHHHHHHHHHHHHHHHT-----S---S-HHHHHHHHHHHHH-TTT-SS----S---

Foldseek 3Di:
DDDDDDDDDDDDDDDDDDDDDDDDDDDDDDDDDDDDDDDDDDDDDDDDDDDDDDDDDDDDPPPDPVVVVVVVVVVVVVVVVVVVVVVVVVVVVVVVVVVVVVVVVVVVVVVVVVVVVVVVVVVVVVVVVVVVVVVVVVVVVVVVVVVVVCVVCPPDDDDPDDDDPDPPVVVQVVCCVPVHPVVDPDRDDDPDDD